Protein 6J2U (pdb70)

Organism: Streptomyces avermitilis (NCBI:txid33903)

Sequence (345 aa):
GPQPFDEVYQGRRIEGRATGYGVFIDGMELHVMQNVDGSWISVVSHYDPVATPRAAARAAVVELQGAPLVPFTVRKNQATLTADEKRRFVDALVALKRSGRYDEFVTTHNAFIMGDTDSGERTGHRSPSFLPWHRRFLIEFEQALQAVDPSVALPYWDWSTDRTARASLWAPDFLGGSGRSLDGRVMDGPFAASTGNWPVNVRVDSRTYLRRTLGGGGRELPTRAEVDSVLAMSTYDMAPWNSASDGFRNHLEGWRGVNLHNRVHVWVGGQMATGVSPNDPVFWLHHAYIDRLWAQWQSRHPGSGYVPTGGTPNVVDLNETMKPWNDVRPADLLDHTAHYTFDTV

Foldseek 3Di:
DADWDWDDAPNWTWIFDDPVTFIDTNRHTWAKDADPVQWMETPLGHPDTDRHVVVNRNVSCVSCVPPDDDDD/DAAEAPLPDDLVLQQLQLVLVLVCVVVVNLVVLLVVLLCQVVVADLVFQHACAFFLNVQLNLLVSLLVVQVSSCVSPVVHDHYAYPCQPQVFQPRPCQDQSHQHGWADPPPQAGDGHDQGVVVVRQFQDPDDDDDRGFGWQACNPNQTADHPVLLVVLLPFQASWDPVRGLPIDTNPNVLCASDDPRHLLSNLVNGDGCSNDSSNSSRVCVSNHSVVSNVSLVSSCVVHVPHDRDDADDNHSHQHQPAAGPPVRPDGVVNRSDVVVRYHYPPD

Secondary structure (DSSP, 8-state):
-PPPEEE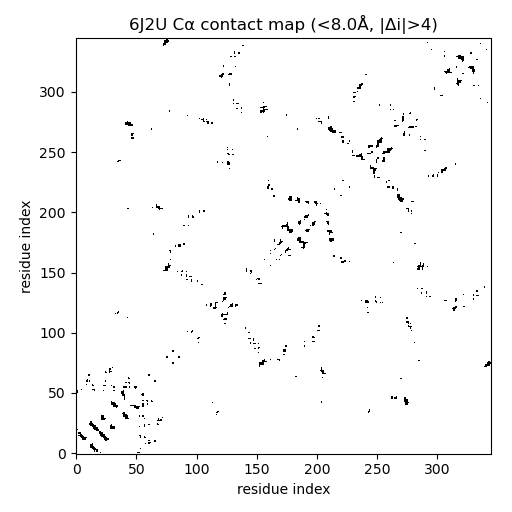EETTEEEEEEE--EEEEETTEEE-EEE-TTS-EEETTEEEEEESSHHHHHHHHHHHHTTPPB---/-EE-BGGG--HHHHHHHHHHHHHHHHTTHHHHHHHHHHHHHHH--SSS--SSSSSTTHHHHHHHHHHHHHHHHHHH-TT----B--TTTS-STTSGGGSTTTT--PBPTTT-BB-SSTT-GGGSS----S-SBS--S-B--TTGGG--PPPHHHHHHHHT------TT-STT--SHHHHHHTSSTT-SHHHHHHHH-GGGGSTTGGGSTHHHHHHHHHHHHHHHHHHH-TT---S--S--TTS--TTS--TTTSS--GGGTS-GGGT-EES--

Structure (mmCIF, N/CA/C/O backbone):
data_6J2U
#
_entry.id   6J2U
#
_cell.length_a   119.998
_cell.length_b   71.828
_cell.length_c   48.524
_cell.angle_alpha   90.000
_cell.angle_beta   113.720
_cell.angle_gamma   90.000
#
_symmetry.space_group_name_H-M   'C 1 2 1'
#
loop_
_entity.id
_entity.type
_entity.pdbx_description
1 polymer 'Tyrosinase co-factor protein'
2 polymer Tyrosinase
3 non-polymer 'ZINC ION'
4 water water
#
loop_
_atom_site.group_PDB
_atom_site.id
_atom_site.type_symbol
_atom_site.label_atom_id
_atom_site.label_alt_id
_atom_site.label_comp_id
_atom_site.label_asym_id
_atom_site.label_entity_id
_atom_site.label_seq_id
_atom_site.pdbx_PDB_ins_code
_atom_site.Cartn_x
_atom_site.Cartn_y
_atom_site.Cartn_z
_atom_site.occupancy
_atom_site.B_iso_or_equiv
_atom_site.auth_seq_id
_atom_site.auth_comp_id
_atom_site.auth_asym_id
_atom_site.auth_atom_id
_atom_site.pdbx_PDB_model_num
ATOM 1 N N . GLY A 1 38 ? 8.568 84.081 20.112 1.00 59.83 38 GLY A N 1
ATOM 2 C CA . GLY A 1 38 ? 9.919 84.452 19.581 1.00 57.20 38 GLY A CA 1
ATOM 3 C C . GLY A 1 38 ? 9.912 84.576 18.058 1.00 51.95 38 GLY A C 1
ATOM 4 O O . GLY A 1 38 ? 9.625 85.652 17.534 1.00 50.23 38 GLY A O 1
ATOM 5 N N . PRO A 1 39 ? 10.235 83.497 17.299 1.00 43.63 39 PRO A N 1
ATOM 6 C CA . PRO A 1 39 ? 10.070 83.512 15.848 1.00 38.64 39 PRO A CA 1
ATOM 7 C C . PRO A 1 39 ? 8.576 83.599 15.504 1.00 37.39 39 PRO A C 1
ATOM 8 O O . PRO A 1 39 ? 7.772 82.908 16.120 1.00 36.59 39 PRO A O 1
ATOM 12 N N . GLN A 1 40 ? 8.254 84.459 14.542 1.00 35.46 40 GLN A N 1
ATOM 13 C CA . GLN A 1 40 ? 6.866 84.803 14.135 1.00 35.35 40 GLN A CA 1
ATOM 14 C C . GLN A 1 40 ? 6.334 83.727 13.186 1.00 30.12 40 GLN A C 1
ATOM 15 O O . GLN A 1 40 ? 7.022 83.320 12.255 1.00 29.20 40 GLN A O 1
ATOM 21 N N . PRO A 1 41 ? 5.111 83.209 13.397 1.00 28.05 41 PRO A N 1
ATOM 22 C CA . PRO A 1 41 ? 4.505 82.285 12.446 1.00 25.28 41 PRO A CA 1
ATOM 23 C C . PRO A 1 41 ? 4.228 83.001 11.113 1.00 22.93 41 PRO A C 1
ATOM 24 O O . PRO A 1 41 ? 4.121 84.208 11.036 1.00 23.77 41 PRO A O 1
ATOM 28 N N . PHE A 1 42 ? 4.192 82.212 10.051 1.00 19.97 42 PHE A N 1
ATOM 29 C CA . PHE A 1 42 ? 3.831 82.698 8.705 1.00 16.80 42 PHE A CA 1
ATOM 30 C C . PHE A 1 42 ? 3.242 81.531 7.918 1.00 15.26 42 PHE A C 1
ATOM 31 O O . PHE A 1 42 ? 3.455 80.371 8.246 1.00 15.78 42 PHE A O 1
ATOM 39 N N . ASP A 1 43 ? 2.514 81.862 6.854 1.00 15.54 43 ASP A N 1
ATOM 40 C CA . ASP A 1 43 ? 1.896 80.848 5.972 1.00 15.04 43 ASP A CA 1
ATOM 41 C C . ASP A 1 43 ? 1.550 81.523 4.656 1.00 15.25 43 ASP A C 1
ATOM 42 O O . ASP A 1 43 ? 0.598 82.350 4.629 1.00 17.72 43 ASP A O 1
ATOM 47 N N . GLU A 1 44 ? 2.298 81.275 3.606 1.00 14.40 44 GLU A N 1
ATOM 48 C CA . GLU 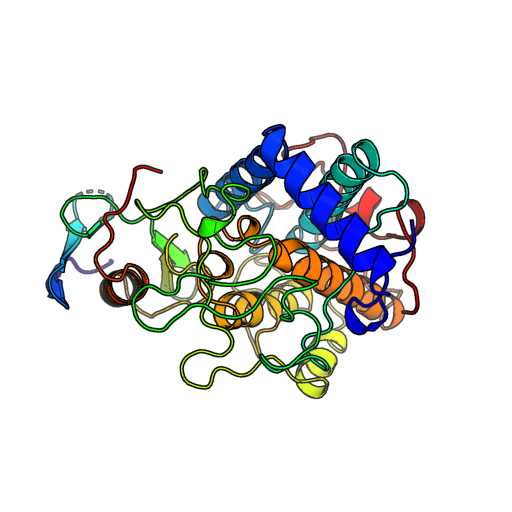A 1 44 ? 2.114 82.026 2.358 1.00 13.94 44 GLU A CA 1
ATOM 49 C C . GLU A 1 44 ? 2.598 81.197 1.184 1.00 13.31 44 GLU A C 1
ATOM 50 O O . GLU A 1 44 ? 3.369 80.246 1.388 1.00 13.66 44 GLU A O 1
ATOM 56 N N . VAL A 1 45 ? 2.275 81.622 -0.020 1.00 13.37 45 VAL A N 1
ATOM 57 C CA . VAL A 1 45 ? 2.851 81.055 -1.258 1.00 12.90 45 VAL A CA 1
ATOM 58 C C . VAL A 1 45 ? 3.951 81.996 -1.722 1.00 14.08 45 VAL A C 1
ATOM 59 O O . VAL A 1 45 ? 3.744 83.192 -1.809 1.00 14.88 45 VAL A O 1
ATOM 63 N N . TYR A 1 46 ? 5.127 81.429 -1.964 1.00 11.78 46 TYR A N 1
ATOM 64 C CA . TYR A 1 46 ? 6.310 82.156 -2.474 1.00 12.98 46 TYR A CA 1
ATOM 65 C C . TYR A 1 46 ? 6.845 81.366 -3.646 1.00 12.56 46 TYR A C 1
ATOM 66 O O . TYR A 1 46 ? 7.190 80.196 -3.499 1.00 12.27 46 TYR A O 1
ATOM 75 N N . GLN A 1 47 ? 6.826 81.946 -4.846 1.00 13.42 47 GLN A N 1
ATOM 76 C CA . GLN A 1 47 ? 7.314 81.322 -6.095 1.00 14.12 47 GLN A CA 1
ATOM 77 C C . GLN A 1 47 ? 6.782 79.895 -6.237 1.00 14.20 47 GLN A C 1
ATOM 78 O O . GLN A 1 47 ? 7.501 78.934 -6.509 1.00 14.64 47 GLN A O 1
ATOM 84 N N . GLY A 1 48 ? 5.474 79.763 -6.063 1.00 14.90 48 GLY A N 1
ATOM 85 C CA . GLY A 1 48 ? 4.778 78.508 -6.365 1.00 14.91 48 GLY A CA 1
ATOM 86 C C . GLY A 1 48 ? 4.993 77.445 -5.304 1.00 14.37 48 GLY A C 1
ATOM 87 O O . GLY A 1 48 ? 4.714 76.284 -5.583 1.00 14.14 48 GLY A O 1
ATOM 88 N N . ARG A 1 49 ? 5.499 77.804 -4.121 1.00 12.91 49 ARG A N 1
ATOM 89 C CA . ARG A 1 49 ? 5.689 76.848 -2.999 1.00 12.36 49 ARG A CA 1
ATOM 90 C C . ARG A 1 49 ? 4.948 77.389 -1.767 1.00 12.34 49 ARG A C 1
ATOM 91 O O . ARG A 1 49 ? 5.025 78.609 -1.519 1.00 12.56 49 ARG A O 1
ATOM 99 N N . ARG A 1 50 ? 4.303 76.535 -0.993 1.00 12.39 50 ARG A N 1
ATOM 100 C CA . ARG A 1 50 ? 3.703 76.985 0.258 1.00 12.87 50 ARG A CA 1
ATOM 101 C C . ARG A 1 50 ? 4.793 76.949 1.325 1.00 12.18 50 ARG A C 1
ATOM 102 O O . ARG A 1 50 ? 5.293 75.834 1.635 1.00 14.12 50 ARG A O 1
ATOM 110 N N . ILE A 1 51 ? 5.063 78.072 1.946 1.00 11.88 51 ILE A N 1
ATOM 111 C CA . ILE A 1 51 ? 6.070 78.155 3.033 1.00 11.81 51 ILE A CA 1
ATOM 112 C C . ILE A 1 51 ? 5.360 78.506 4.327 1.00 11.81 51 ILE A C 1
ATOM 113 O O . ILE A 1 51 ? 4.456 79.400 4.346 1.00 13.09 51 ILE A O 1
ATOM 118 N N . GLU A 1 52 ? 5.711 77.790 5.380 1.00 12.09 52 GLU A N 1
ATOM 119 C CA . GLU A 1 52 ? 5.085 77.997 6.687 1.00 12.97 52 GLU A CA 1
ATOM 120 C C . GLU A 1 52 ? 6.161 78.102 7.763 1.00 12.53 52 GLU A C 1
ATOM 121 O O . GLU A 1 52 ? 7.130 77.307 7.728 1.00 13.47 52 GLU A O 1
ATOM 127 N N . GLY A 1 53 ? 5.858 78.897 8.767 1.00 13.08 53 GLY A N 1
ATOM 128 C CA . GLY A 1 53 ? 6.482 78.849 10.080 1.00 15.01 53 GLY A CA 1
ATOM 129 C C . GLY A 1 53 ? 5.394 78.532 11.084 1.00 16.67 53 GLY A C 1
ATOM 130 O O . GLY A 1 53 ? 4.445 79.367 11.166 1.00 17.70 53 GLY A O 1
ATOM 131 N N . ARG A 1 54 ? 5.442 77.338 11.648 1.00 18.94 54 ARG A N 1
ATOM 132 C CA . ARG A 1 54 ? 4.366 76.827 12.543 1.00 21.37 54 ARG A CA 1
ATOM 133 C C . ARG A 1 54 ? 4.872 76.872 13.978 1.00 22.68 54 ARG A C 1
ATOM 134 O O . ARG A 1 54 ? 5.899 76.243 14.291 1.00 24.63 54 ARG A O 1
ATOM 142 N N . ALA A 1 55 ? 4.116 77.519 14.841 1.00 28.14 55 ALA A N 1
ATOM 143 C CA . ALA A 1 55 ? 4.374 77.515 16.295 1.00 34.65 55 ALA A CA 1
ATOM 144 C C . ALA A 1 55 ? 3.577 76.339 16.872 1.00 41.59 55 ALA A C 1
ATOM 145 O O . ALA A 1 55 ? 2.458 76.070 16.392 1.00 47.81 55 ALA A O 1
ATOM 147 N N . THR A 1 56 ? 4.187 75.596 17.780 1.00 46.41 56 THR A N 1
ATOM 148 C CA . THR A 1 56 ? 3.553 74.519 18.580 1.00 50.46 56 THR A CA 1
ATOM 149 C C . THR A 1 56 ? 2.232 75.026 19.187 1.00 51.90 56 THR A C 1
ATOM 150 O O . THR A 1 56 ? 1.408 74.165 19.585 1.00 56.72 56 THR A O 1
ATOM 154 N N . GLY A 1 65 ? 8.882 74.675 20.493 1.00 52.11 65 GLY A N 1
ATOM 155 C CA . GLY A 1 65 ? 8.494 74.032 19.220 1.00 43.99 65 GLY A CA 1
ATOM 156 C C . GLY A 1 65 ? 8.139 75.057 18.151 1.00 39.76 65 GLY A C 1
ATOM 157 O O . GLY A 1 65 ? 7.030 75.631 18.187 1.00 42.54 65 GLY A O 1
ATOM 158 N N . TYR A 1 66 ? 9.064 75.316 17.237 1.00 33.11 66 TYR A N 1
ATOM 159 C CA . TYR A 1 66 ? 8.796 76.098 16.003 1.00 28.89 66 TYR A CA 1
ATOM 160 C C . TYR A 1 66 ? 9.350 75.285 14.837 1.00 26.81 66 TYR A C 1
ATOM 161 O O . TYR A 1 66 ? 10.421 74.678 14.938 1.00 25.78 66 TYR A O 1
ATOM 170 N N . GLY A 1 67 ? 8.606 75.220 13.750 1.00 22.60 67 GLY A N 1
ATOM 171 C CA . GLY A 1 67 ? 9.069 74.440 12.604 1.00 20.57 67 GLY A CA 1
ATOM 172 C C . GLY A 1 67 ? 8.794 75.199 11.328 1.00 18.85 67 GLY A C 1
ATOM 173 O O . GLY A 1 67 ? 7.781 75.920 11.280 1.00 19.36 67 GLY A O 1
ATOM 174 N N . VAL A 1 68 ? 9.665 75.070 10.337 1.00 14.83 68 VAL A N 1
ATOM 175 C CA . VAL A 1 68 ? 9.474 75.674 9.000 1.00 13.68 68 VAL A CA 1
ATOM 176 C C . VAL A 1 68 ? 9.181 74.536 8.043 1.00 12.74 68 VAL A C 1
ATOM 177 O O . VAL A 1 68 ? 9.831 73.473 8.115 1.00 13.02 68 VAL A O 1
ATOM 181 N N . PHE A 1 69 ? 8.226 74.761 7.152 1.00 11.97 69 PHE A N 1
ATOM 182 C CA . PHE A 1 69 ? 7.759 73.735 6.218 1.00 12.46 69 PHE A CA 1
ATOM 183 C C . PHE A 1 69 ? 7.714 74.330 4.820 1.00 12.31 69 PHE A C 1
ATOM 184 O O . PHE A 1 69 ? 7.320 75.505 4.665 1.00 12.31 69 PHE A O 1
ATOM 192 N N . ILE A 1 70 ? 8.036 73.528 3.835 1.00 11.51 70 ILE A N 1
ATOM 193 C CA . ILE A 1 70 ? 7.876 73.862 2.395 1.00 12.14 70 ILE A CA 1
ATOM 194 C C . ILE A 1 70 ? 7.054 72.739 1.776 1.00 12.68 70 ILE A C 1
ATOM 195 O O . ILE A 1 70 ? 7.469 71.597 1.798 1.00 12.89 70 ILE A O 1
ATOM 200 N N . ASP A 1 71 ? 5.888 73.081 1.249 1.00 13.46 71 ASP A N 1
ATOM 201 C CA . ASP A 1 71 ? 4.922 72.089 0.694 1.00 14.03 71 ASP A CA 1
ATOM 202 C C . ASP A 1 71 ? 4.773 70.913 1.680 1.00 13.09 71 ASP A C 1
ATOM 203 O O . ASP A 1 71 ? 4.802 69.764 1.206 1.00 15.33 71 ASP A O 1
ATOM 208 N N . GLY A 1 72 ? 4.592 71.221 2.941 1.00 14.10 72 GLY A N 1
ATOM 209 C CA . GLY A 1 72 ? 4.240 70.244 3.978 1.00 15.73 72 GLY A CA 1
ATOM 210 C C . GLY A 1 72 ? 5.395 69.397 4.437 1.00 16.65 72 GLY A C 1
ATOM 211 O O . GLY A 1 72 ? 5.206 68.601 5.348 1.00 19.18 72 GLY A O 1
ATOM 212 N N . MET A 1 73 ? 6.604 69.646 3.943 1.00 14.57 73 MET A N 1
ATOM 213 C CA . MET A 1 73 ? 7.812 68.913 4.412 1.00 14.48 73 MET A CA 1
ATOM 214 C C . MET A 1 73 ? 8.668 69.837 5.269 1.00 13.92 73 MET A C 1
ATOM 215 O O . MET A 1 73 ? 8.877 70.999 4.901 1.00 14.08 73 MET A O 1
ATOM 220 N N . GLU A 1 74 ? 9.177 69.357 6.389 1.00 14.29 74 GLU A N 1
ATOM 221 C CA . GLU A 1 74 ? 9.929 70.240 7.305 1.00 14.53 74 GLU A CA 1
ATOM 222 C C . GLU A 1 74 ? 11.302 70.583 6.721 1.00 13.42 74 GLU A C 1
ATOM 223 O O . GLU A 1 74 ? 11.999 69.705 6.185 1.00 13.77 74 GLU A O 1
ATOM 229 N N . LEU A 1 75 ? 11.609 71.872 6.788 1.00 11.69 75 LEU A N 1
ATOM 230 C CA . LEU A 1 75 ? 12.955 72.435 6.482 1.00 11.79 75 LEU A CA 1
ATOM 231 C C . LEU A 1 75 ? 13.694 72.543 7.806 1.00 11.53 75 LEU A C 1
ATOM 232 O O . LEU A 1 75 ? 13.299 73.318 8.652 1.00 13.18 75 LEU A O 1
ATOM 237 N N . HIS A 1 76 ? 14.784 71.789 7.947 1.00 11.79 76 HIS A N 1
ATOM 238 C CA . HIS A 1 76 ? 15.628 71.930 9.148 1.00 12.32 76 HIS A CA 1
ATOM 239 C C . HIS A 1 76 ? 16.255 73.331 9.139 1.00 11.22 76 HIS A C 1
ATOM 240 O O . HIS A 1 76 ? 16.980 73.664 8.170 1.00 12.30 76 HIS A O 1
ATOM 247 N N . VAL A 1 77 ? 16.002 74.109 10.156 1.00 12.03 77 VAL A N 1
ATOM 248 C CA . VAL A 1 77 ? 16.567 75.459 10.299 1.00 11.96 77 VAL A CA 1
ATOM 249 C C . VAL A 1 77 ? 17.299 75.550 11.623 1.00 12.34 77 VAL A C 1
ATOM 250 O O . VAL A 1 77 ? 17.027 74.750 12.548 1.00 14.65 77 VAL A O 1
ATOM 254 N N . MET A 1 78 ? 18.170 76.516 11.758 1.00 12.03 78 MET A N 1
ATOM 255 C CA . MET A 1 78 ? 18.772 76.816 13.051 1.00 13.95 78 MET A CA 1
ATOM 256 C C . MET A 1 78 ? 19.085 78.293 13.149 1.00 13.80 78 MET A C 1
ATOM 257 O O . MET A 1 78 ? 19.353 78.931 12.146 1.00 13.37 78 MET A O 1
ATOM 262 N N . GLN A 1 79 ? 18.996 78.792 14.361 1.00 14.63 79 GLN A N 1
ATOM 263 C CA . GLN A 1 79 ? 19.302 80.199 14.657 1.00 15.27 79 GLN A CA 1
ATOM 264 C C . GLN A 1 79 ? 20.692 80.318 15.246 1.00 14.76 79 GLN A C 1
ATOM 265 O O . GLN A 1 79 ? 20.993 79.623 16.254 1.00 18.44 79 GLN A O 1
ATOM 271 N N . ASN A 1 80 ? 21.487 81.212 14.741 1.00 14.27 80 ASN A N 1
ATOM 272 C CA . ASN A 1 80 ? 22.792 81.595 15.290 1.00 14.60 80 ASN A CA 1
ATOM 273 C C . ASN A 1 80 ? 22.567 82.493 16.518 1.00 16.29 80 ASN A C 1
ATOM 274 O O . ASN A 1 80 ? 21.503 83.150 16.646 1.00 17.29 80 ASN A O 1
ATOM 279 N N . VAL A 1 81 ? 23.549 82.624 17.365 1.00 15.61 81 VAL A N 1
ATOM 280 C CA . VAL A 1 81 ? 23.362 83.438 18.593 1.00 18.04 81 VAL A CA 1
ATOM 281 C C . VAL A 1 81 ? 23.147 84.913 18.205 1.00 16.59 81 VAL A C 1
ATOM 282 O O . VAL A 1 81 ? 22.412 85.555 19.019 1.00 19.91 81 VAL A O 1
ATOM 286 N N . ASP A 1 82 ? 23.551 85.441 17.048 1.00 15.80 82 ASP A N 1
ATOM 287 C CA . ASP A 1 82 ? 23.272 86.870 16.646 1.00 16.60 82 ASP A CA 1
ATOM 288 C C . ASP A 1 82 ? 21.827 87.024 16.147 1.00 20.02 82 ASP A C 1
ATOM 289 O O . ASP A 1 82 ? 21.524 88.154 15.646 1.00 21.47 82 ASP A O 1
ATOM 294 N N . GLY A 1 83 ? 20.998 85.969 16.201 1.00 17.59 83 GLY A N 1
ATOM 295 C CA . GLY A 1 83 ? 19.570 86.045 15.812 1.00 17.34 83 GLY A CA 1
ATOM 296 C C . GLY A 1 83 ? 19.317 85.664 14.371 1.00 18.44 83 GLY A C 1
ATOM 297 O O . GLY A 1 83 ? 18.116 85.534 13.970 1.00 17.62 83 GLY A O 1
ATOM 298 N N . SER A 1 84 ? 20.356 85.460 13.603 1.00 14.43 84 SER A N 1
ATOM 299 C CA . SER A 1 84 ? 20.228 85.111 12.179 1.00 12.96 84 SER A CA 1
ATOM 300 C C . SER A 1 84 ? 19.903 83.621 12.033 1.00 12.49 84 SER A C 1
ATOM 301 O O . SER A 1 84 ? 20.093 82.870 12.980 1.00 13.79 84 SER A O 1
ATOM 304 N N . TRP A 1 85 ? 19.434 83.218 10.857 1.00 11.28 85 TRP A N 1
ATOM 305 C CA . TRP A 1 85 ? 18.878 81.871 10.578 1.00 11.96 85 TRP A CA 1
ATOM 306 C C . TRP A 1 85 ? 19.577 81.269 9.377 1.00 10.81 85 TRP A C 1
ATOM 307 O O . TRP A 1 85 ? 19.881 81.960 8.378 1.00 11.90 85 TRP A O 1
ATOM 318 N N . ILE A 1 86 ? 19.872 79.977 9.463 1.00 10.80 86 ILE A N 1
ATOM 319 C CA . ILE A 1 86 ? 20.293 79.173 8.292 1.00 10.80 86 ILE A CA 1
ATOM 320 C C . ILE A 1 86 ? 19.371 77.967 8.148 1.00 10.33 86 ILE A C 1
ATOM 321 O O . ILE A 1 86 ? 18.576 77.702 9.065 1.00 10.99 86 ILE A O 1
ATOM 326 N N . SER A 1 87 ? 19.541 77.242 7.094 1.00 10.35 87 SER A N 1
ATOM 327 C CA . SER A 1 87 ? 18.798 75.996 6.905 1.00 10.34 87 SER A CA 1
ATOM 328 C C . SER A 1 87 ? 19.709 74.955 6.271 1.00 10.31 87 SER A C 1
ATOM 329 O O . SER A 1 87 ? 20.775 75.296 5.712 1.00 10.61 87 SER A O 1
ATOM 332 N N . VAL A 1 88 ? 19.236 73.725 6.165 1.00 10.46 88 VAL A N 1
ATOM 333 C CA . VAL A 1 88 ? 20.065 72.658 5.530 1.00 10.92 88 VAL A CA 1
ATOM 334 C C . VAL A 1 88 ? 20.131 72.877 4.027 1.00 11.55 88 VAL A C 1
ATOM 335 O O . VAL A 1 88 ? 20.978 72.281 3.347 1.00 11.40 88 VAL A O 1
ATOM 339 N N . VAL A 1 89 ? 19.240 73.677 3.448 1.00 10.68 89 VAL A N 1
ATOM 340 C CA . VAL A 1 89 ? 19.307 74.006 2.016 1.00 12.17 89 VAL A CA 1
ATOM 341 C C . VAL A 1 89 ? 20.224 75.210 1.779 1.00 12.48 89 VAL A C 1
ATOM 342 O O . VAL A 1 89 ? 20.709 75.347 0.615 1.00 13.60 89 VAL A O 1
ATOM 346 N N . SER A 1 90 ? 20.432 76.077 2.757 1.00 12.28 90 SER A N 1
ATOM 347 C CA . SER A 1 90 ? 21.311 77.250 2.648 1.00 13.00 90 SER A CA 1
ATOM 348 C C . SER A 1 90 ? 21.993 77.436 3.981 1.00 11.62 90 SER A C 1
ATOM 349 O O . SER A 1 90 ? 21.453 78.146 4.855 1.00 14.39 90 SER A O 1
ATOM 352 N N . HIS A 1 91 ? 23.058 76.662 4.183 1.00 10.05 91 HIS A N 1
ATOM 353 C CA . HIS A 1 91 ? 23.663 76.441 5.490 1.00 10.92 91 HIS A CA 1
ATOM 354 C C . HIS A 1 91 ? 24.683 77.528 5.850 1.00 11.16 91 HIS A C 1
ATOM 355 O O . HIS A 1 91 ? 24.800 77.846 7.032 1.00 13.03 91 HIS A O 1
ATOM 362 N N . TYR A 1 92 ? 25.282 78.157 4.834 1.00 11.23 92 TYR A N 1
ATOM 363 C CA . TYR A 1 92 ? 26.497 78.980 5.069 1.00 12.09 92 TYR A CA 1
ATOM 364 C C . TYR A 1 92 ? 26.199 80.450 4.828 1.00 13.31 92 TYR A C 1
ATOM 365 O O . TYR A 1 92 ? 27.234 81.188 4.831 1.00 12.43 92 TYR A O 1
ATOM 374 N N . ASP A 1 93 ? 24.950 80.881 4.760 1.00 12.85 93 ASP A N 1
ATOM 375 C CA . ASP A 1 93 ? 24.559 82.239 4.251 1.00 14.09 93 ASP A CA 1
ATOM 376 C C . ASP A 1 93 ? 23.426 82.737 5.175 1.00 12.41 93 ASP A C 1
ATOM 377 O O . ASP A 1 93 ? 22.263 82.671 4.778 1.00 13.67 93 ASP A O 1
ATOM 382 N N . PRO A 1 94 ?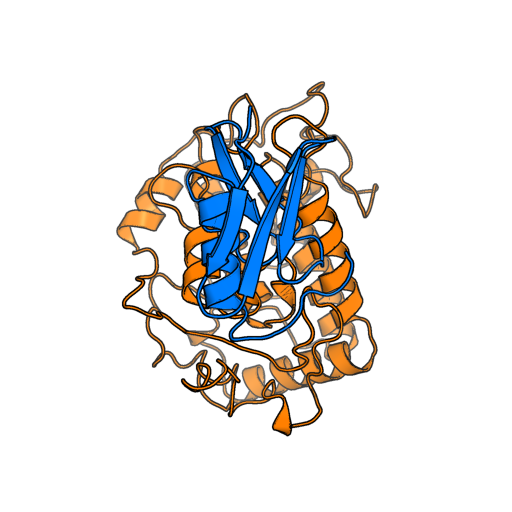 23.695 83.203 6.413 1.00 12.56 94 PRO A N 1
ATOM 383 C CA . PRO A 1 94 ? 22.607 83.566 7.322 1.00 11.62 94 PRO A CA 1
ATOM 384 C C . PRO A 1 94 ? 21.738 84.721 6.817 1.00 12.21 94 PRO A C 1
ATOM 385 O O . PRO A 1 94 ? 22.259 85.656 6.216 1.00 12.42 94 PRO A O 1
ATOM 389 N N . VAL A 1 95 ? 20.466 84.599 7.098 1.00 11.06 95 VAL A N 1
ATOM 390 C CA . VAL A 1 95 ? 19.442 85.640 6.827 1.00 11.07 95 VAL A CA 1
ATOM 391 C C . VAL A 1 95 ? 18.791 85.977 8.143 1.00 12.28 95 VAL A C 1
ATOM 392 O O . VAL A 1 95 ? 19.072 85.412 9.189 1.00 13.49 95 VAL A O 1
ATOM 396 N N . ALA A 1 96 ? 17.857 86.937 8.140 1.00 13.39 96 ALA A N 1
ATOM 397 C CA . ALA A 1 96 ? 17.418 87.595 9.393 1.00 13.62 96 ALA A CA 1
ATOM 398 C C . ALA A 1 96 ? 16.318 86.825 10.098 1.00 13.52 96 ALA A C 1
ATOM 399 O O . ALA A 1 96 ? 16.181 86.883 11.344 1.00 15.54 96 ALA A O 1
ATOM 401 N N . THR A 1 97 ? 15.476 86.098 9.350 1.00 14.24 97 THR A N 1
ATOM 402 C CA . THR A 1 97 ? 14.239 85.515 9.901 1.00 14.97 97 THR A CA 1
ATOM 403 C C . THR A 1 97 ? 13.938 84.156 9.302 1.00 14.54 97 THR A C 1
ATOM 404 O O . THR A 1 97 ? 14.463 83.815 8.250 1.00 13.02 97 THR A O 1
ATOM 408 N N . PRO A 1 98 ? 13.133 83.303 9.945 1.00 16.13 98 PRO A N 1
ATOM 409 C CA . PRO A 1 98 ? 12.784 82.024 9.359 1.00 14.78 98 PRO A CA 1
ATOM 410 C C . PRO A 1 98 ? 12.042 82.169 8.041 1.00 13.28 98 PRO A C 1
ATOM 411 O O . PRO A 1 98 ? 12.215 81.351 7.203 1.00 13.47 98 PRO A O 1
ATOM 415 N N . ARG A 1 99 ? 11.242 83.213 7.888 1.00 13.19 99 ARG A N 1
ATOM 416 C CA . ARG A 1 99 ? 10.550 83.456 6.608 1.00 13.71 99 ARG A CA 1
ATOM 417 C C . ARG A 1 99 ? 11.619 83.698 5.539 1.00 11.92 99 ARG A C 1
ATOM 418 O O . ARG A 1 99 ? 11.521 83.189 4.432 1.00 11.74 99 ARG A O 1
ATOM 426 N N . ALA A 1 100 ? 12.614 84.525 5.824 1.00 12.34 100 ALA A N 1
ATOM 427 C CA . ALA A 1 100 ? 13.696 84.759 4.865 1.00 11.21 100 ALA A CA 1
ATOM 428 C C . ALA A 1 100 ? 14.426 83.431 4.524 1.00 9.39 100 ALA A C 1
ATOM 429 O O . ALA A 1 100 ? 14.755 83.209 3.425 1.00 9.34 100 ALA A O 1
ATOM 431 N N . ALA A 1 101 ? 14.609 82.584 5.542 1.00 10.73 101 ALA A N 1
ATOM 432 C CA . ALA A 1 101 ? 15.269 81.261 5.323 1.00 10.18 101 ALA A CA 1
ATOM 433 C C . ALA A 1 101 ? 14.414 80.387 4.416 1.00 9.95 101 ALA A C 1
ATOM 434 O O . ALA A 1 101 ? 14.913 79.758 3.510 1.00 9.82 101 ALA A O 1
ATOM 436 N N . ALA A 1 102 ? 13.089 80.413 4.648 1.00 9.94 102 ALA A N 1
ATOM 437 C CA . ALA A 1 102 ? 12.192 79.603 3.791 1.00 10.19 102 ALA A CA 1
ATOM 438 C C . ALA A 1 102 ? 12.212 80.103 2.339 1.00 9.87 102 ALA A C 1
ATOM 439 O O . ALA A 1 102 ? 12.253 79.310 1.398 1.00 10.69 102 ALA A O 1
ATOM 441 N N . ARG A 1 103 ? 12.215 81.430 2.165 1.00 9.93 103 ARG A N 1
ATOM 442 C CA . ARG A 1 103 ? 12.265 82.000 0.830 1.00 10.76 103 ARG A CA 1
ATOM 443 C C . ARG A 1 103 ? 13.580 81.676 0.142 1.00 10.72 103 ARG A C 1
ATOM 444 O O . ARG A 1 103 ? 13.570 81.293 -1.035 1.00 10.90 103 ARG A O 1
ATOM 452 N N . ALA A 1 104 ? 14.689 81.736 0.899 1.00 10.14 104 ALA A N 1
ATOM 453 C CA . ALA A 1 104 ? 15.981 81.384 0.283 1.00 10.96 104 ALA A CA 1
ATOM 454 C C . ALA A 1 104 ? 15.970 79.929 -0.166 1.00 10.43 104 ALA A C 1
ATOM 455 O O . ALA A 1 104 ? 16.524 79.585 -1.189 1.00 10.96 104 ALA A O 1
ATOM 457 N N . ALA A 1 105 ? 15.379 79.064 0.654 1.00 10.45 105 ALA A N 1
ATOM 458 C CA . ALA A 1 105 ? 15.303 77.626 0.321 1.00 10.77 105 ALA A CA 1
ATOM 459 C C . ALA A 1 105 ? 14.457 77.419 -0.930 1.00 10.37 105 ALA A C 1
ATOM 460 O O . ALA A 1 105 ? 14.834 76.651 -1.772 1.00 10.82 105 ALA A O 1
ATOM 462 N N . VAL A 1 106 ? 13.340 78.135 -1.062 1.00 10.09 106 VAL A N 1
ATOM 463 C CA . VAL A 1 106 ? 12.501 78.001 -2.264 1.00 11.21 106 VAL A CA 1
ATOM 464 C C . VAL A 1 106 ? 13.316 78.370 -3.500 1.00 10.36 106 VAL A C 1
ATOM 465 O O . VAL A 1 106 ? 13.286 77.664 -4.514 1.00 11.13 106 VAL A O 1
ATOM 469 N N . VAL A 1 107 ? 14.061 79.491 -3.415 1.00 10.56 107 VAL A N 1
ATOM 470 C CA . VAL A 1 107 ? 14.896 79.841 -4.608 1.00 11.71 107 VAL A CA 1
ATOM 471 C C . VAL A 1 107 ? 15.884 78.708 -4.959 1.00 10.83 107 VAL A C 1
ATOM 472 O O . VAL A 1 107 ? 16.042 78.358 -6.156 1.00 12.80 107 VAL A O 1
ATOM 476 N N . GLU A 1 108 ? 16.521 78.154 -3.939 1.00 11.57 108 GLU A N 1
ATOM 477 C CA . GLU A 1 108 ? 17.553 77.119 -4.141 1.00 11.45 108 GLU A CA 1
ATOM 478 C C . GLU A 1 108 ? 16.955 75.840 -4.723 1.00 11.83 108 GLU A C 1
ATOM 479 O O . GLU A 1 108 ? 17.565 75.192 -5.553 1.00 12.02 108 GLU A O 1
ATOM 485 N N . LEU A 1 109 ? 15.757 75.481 -4.270 1.00 11.54 109 LEU A N 1
ATOM 486 C CA . LEU A 1 109 ? 15.131 74.185 -4.616 1.00 11.68 109 LEU A CA 1
ATOM 487 C C . LEU A 1 109 ? 14.664 74.119 -6.052 1.00 11.34 109 LEU A C 1
ATOM 488 O O . LEU A 1 109 ? 14.562 73.047 -6.566 1.00 12.07 109 LEU A O 1
ATOM 493 N N . GLN A 1 110 ? 14.319 75.236 -6.665 1.00 11.90 110 GLN A N 1
ATOM 494 C CA . GLN A 1 110 ? 13.908 75.249 -8.079 1.00 12.76 110 GLN A CA 1
ATOM 495 C C . GLN A 1 110 ? 12.795 74.219 -8.326 1.00 12.97 110 GLN A C 1
ATOM 496 O O . GLN A 1 110 ? 12.826 73.482 -9.328 1.00 15.17 110 GLN A O 1
ATOM 502 N N . GLY A 1 111 ? 11.823 74.213 -7.431 1.00 12.30 111 GLY A N 1
ATOM 503 C CA . GLY A 1 111 ? 10.657 73.324 -7.549 1.00 13.91 111 GLY A CA 1
ATOM 504 C C . GLY A 1 111 ? 10.814 72.006 -6.842 1.00 13.96 111 GLY A C 1
ATOM 505 O O . GLY A 1 111 ? 9.788 71.295 -6.678 1.00 15.34 111 GLY A O 1
ATOM 506 N N . ALA A 1 112 ? 12.006 71.585 -6.408 1.00 12.85 112 ALA A N 1
ATOM 507 C CA . ALA A 1 112 ? 12.219 70.259 -5.822 1.00 12.87 112 ALA A CA 1
ATOM 508 C C . ALA A 1 112 ? 11.605 70.133 -4.433 1.00 12.56 112 ALA A C 1
ATOM 509 O O . ALA A 1 112 ? 11.683 71.035 -3.596 1.00 13.15 112 ALA A O 1
ATOM 511 N N . PRO A 1 113 ? 10.947 69.001 -4.094 1.00 13.17 113 PRO A N 1
ATOM 512 C CA . PRO A 1 113 ? 10.523 68.719 -2.736 1.00 12.71 113 PRO A CA 1
ATOM 513 C C . PRO A 1 113 ? 11.683 68.410 -1.785 1.00 11.71 113 PRO A C 1
ATOM 514 O O . PRO A 1 113 ? 12.682 67.795 -2.195 1.00 13.81 113 PRO A O 1
ATOM 518 N N . LEU A 1 114 ? 11.513 68.799 -0.544 1.00 12.01 114 LEU A N 1
ATOM 519 C CA . LEU A 1 114 ? 12.401 68.348 0.533 1.00 12.71 114 LEU A CA 1
ATOM 520 C C . LEU A 1 114 ? 12.219 66.856 0.800 1.00 14.56 114 LEU A C 1
ATOM 521 O O . LEU A 1 114 ? 11.092 66.335 0.592 1.00 16.97 114 LEU A O 1
ATOM 526 N N . VAL A 1 115 ? 13.243 66.197 1.341 1.00 14.89 115 VAL A N 1
ATOM 527 C CA . VAL A 1 115 ? 13.117 64.799 1.879 1.00 18.69 115 VAL A CA 1
ATOM 528 C C . VAL A 1 115 ? 13.337 64.826 3.378 1.00 21.11 115 VAL A C 1
ATOM 529 O O . VAL A 1 115 ? 13.781 65.798 3.970 1.00 20.76 115 VAL A O 1
ATOM 533 N N . PRO A 1 116 ? 13.034 63.730 4.105 1.00 23.25 116 PRO A N 1
ATOM 534 C CA . PRO A 1 116 ? 13.263 63.702 5.550 1.00 25.83 116 PRO A CA 1
ATOM 535 C C . PRO A 1 116 ? 14.750 63.808 5.942 1.00 27.09 116 PRO A C 1
ATOM 536 O O . PRO A 1 116 ? 15.590 63.473 5.120 1.00 28.68 116 PRO A O 1
ATOM 540 N N . PHE A 1 117 ? 15.028 64.301 7.157 1.00 33.28 117 PHE A N 1
ATOM 541 C CA . PHE A 1 117 ? 16.394 64.497 7.718 1.00 36.15 117 PHE A CA 1
ATOM 542 C C . PHE A 1 117 ? 16.534 63.719 9.035 1.00 41.56 117 PHE A C 1
ATOM 543 O O . PHE A 1 117 ? 15.554 63.184 9.574 1.00 46.83 117 PHE A O 1
ATOM 551 N N . THR B 2 13 ? 52.957 61.553 1.737 1.00 14.93 2 THR B N 1
ATOM 552 C CA . THR B 2 13 ? 51.812 62.259 1.147 1.00 12.51 2 THR B CA 1
ATOM 553 C C . THR B 2 13 ? 52.140 63.738 1.018 1.00 11.17 2 THR B C 1
ATOM 554 O O . THR B 2 13 ? 52.435 64.362 2.038 1.00 12.00 2 THR B O 1
ATOM 558 N N . VAL B 2 14 ? 52.114 64.253 -0.194 1.00 10.86 3 VAL B N 1
ATOM 559 C CA . VAL B 2 14 ? 52.419 65.667 -0.468 1.00 11.27 3 VAL B CA 1
ATOM 560 C C . VAL B 2 14 ? 51.174 66.270 -1.108 1.00 11.07 3 VAL B C 1
ATOM 561 O O . VAL B 2 14 ? 50.816 65.896 -2.217 1.00 11.87 3 VAL B O 1
ATOM 565 N N . ARG B 2 15 ? 50.543 67.209 -0.414 1.00 9.30 4 ARG B N 1
ATOM 566 C CA . ARG B 2 15 ? 49.348 67.907 -0.911 1.00 8.94 4 ARG B CA 1
ATOM 567 C C . ARG B 2 15 ? 49.803 69.083 -1.749 1.00 8.65 4 ARG B C 1
ATOM 568 O O . ARG B 2 15 ? 50.514 69.955 -1.269 1.00 9.29 4 ARG B O 1
ATOM 576 N N . LYS B 2 16 ? 49.386 69.072 -3.006 1.00 8.61 5 LYS B N 1
ATOM 577 C CA . LYS B 2 16 ? 49.817 70.078 -3.998 1.00 9.37 5 LYS B CA 1
ATOM 578 C C . LYS B 2 16 ? 48.722 71.066 -4.296 1.00 9.25 5 LYS B C 1
ATOM 579 O O . LYS B 2 16 ? 47.517 70.746 -4.133 1.00 9.22 5 LYS B O 1
ATOM 585 N N . ASN B 2 17 ? 49.091 72.239 -4.746 1.00 8.55 6 ASN B N 1
ATOM 586 C CA . ASN B 2 17 ? 48.119 73.198 -5.262 1.00 8.23 6 ASN B CA 1
ATOM 587 C C . ASN B 2 17 ? 47.464 72.556 -6.480 1.00 9.12 6 ASN B C 1
ATOM 588 O O . ASN B 2 17 ? 48.179 72.119 -7.403 1.00 10.22 6 ASN B O 1
ATOM 593 N N . GLN B 2 18 ? 46.142 72.501 -6.529 1.00 8.36 7 GLN B N 1
ATOM 594 C CA . GLN B 2 18 ? 45.420 71.896 -7.643 1.00 9.06 7 GLN B CA 1
ATOM 595 C C . GLN B 2 18 ? 45.848 72.498 -8.976 1.00 9.19 7 GLN B C 1
ATOM 596 O O . GLN B 2 18 ? 45.827 71.780 -9.992 1.00 9.24 7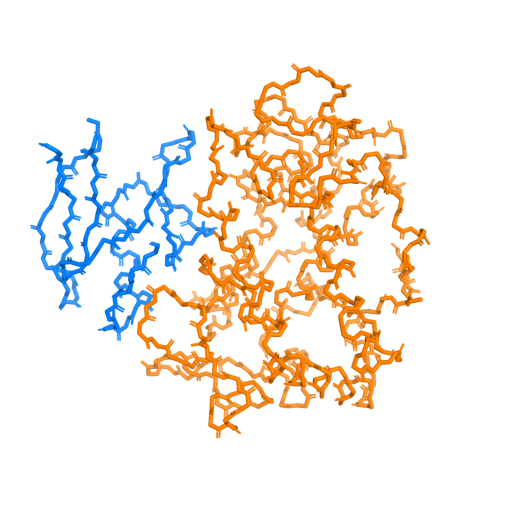 GLN B O 1
ATOM 602 N N . ALA B 2 19 ? 46.201 73.763 -8.995 1.00 8.95 8 ALA B N 1
ATOM 603 C CA . ALA B 2 19 ? 46.544 74.496 -10.243 1.00 10.23 8 ALA B CA 1
ATOM 604 C C . ALA B 2 19 ? 47.823 73.921 -10.842 1.00 11.58 8 ALA B C 1
ATOM 605 O O . ALA B 2 19 ? 48.017 74.121 -12.057 1.00 13.59 8 ALA B O 1
ATOM 607 N N . THR B 2 20 ? 48.621 73.187 -10.098 1.00 9.88 9 THR B N 1
ATOM 608 C CA . THR B 2 20 ? 49.929 72.665 -10.544 1.00 11.15 9 THR B CA 1
ATOM 609 C C . THR B 2 20 ? 49.819 71.209 -10.953 1.00 11.64 9 THR B C 1
ATOM 610 O O . THR B 2 20 ? 50.834 70.610 -11.357 1.00 11.53 9 THR B O 1
ATOM 614 N N . LEU B 2 21 ? 48.688 70.567 -10.753 1.00 11.56 10 LEU B N 1
ATOM 615 C CA . LEU B 2 21 ? 48.589 69.143 -11.070 1.00 10.79 10 LEU B CA 1
ATOM 616 C C . LEU B 2 21 ? 48.732 68.934 -12.586 1.00 10.37 10 LEU B C 1
ATOM 617 O O . LEU B 2 21 ? 48.275 69.746 -13.393 1.00 12.14 10 LEU B O 1
ATOM 622 N N . THR B 2 22 ? 49.319 67.819 -12.906 1.00 12.50 11 THR B N 1
ATOM 623 C CA . THR B 2 22 ? 49.396 67.377 -14.318 1.00 13.64 11 THR B CA 1
ATOM 624 C C . THR B 2 22 ? 48.090 66.705 -14.749 1.00 15.86 11 THR B C 1
ATOM 625 O O . THR B 2 22 ? 47.256 66.295 -13.885 1.00 13.76 11 THR B O 1
ATOM 629 N N . ALA B 2 23 ? 47.884 66.554 -16.053 1.00 16.98 12 ALA B N 1
ATOM 630 C CA . ALA B 2 23 ? 46.730 65.802 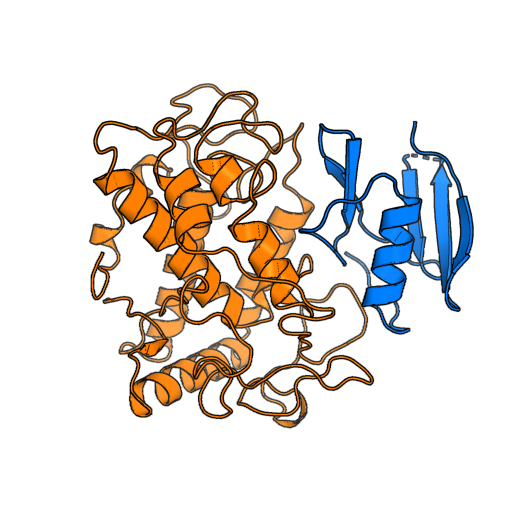-16.595 1.00 17.12 12 ALA B CA 1
ATOM 631 C C . ALA B 2 23 ? 46.699 64.427 -15.942 1.00 16.79 12 ALA B C 1
ATOM 632 O O . ALA B 2 23 ? 45.570 63.925 -15.602 1.00 16.62 12 ALA B O 1
ATOM 634 N N . ASP B 2 24 ? 47.833 63.771 -15.798 1.00 16.33 13 ASP B N 1
ATOM 635 C CA . ASP B 2 24 ? 47.900 62.415 -15.252 1.00 16.84 13 ASP B CA 1
ATOM 636 C C . ASP B 2 24 ? 47.420 62.414 -13.799 1.00 15.19 13 ASP B C 1
ATOM 637 O O . ASP B 2 24 ? 46.650 61.527 -13.415 1.00 15.71 13 ASP B O 1
ATOM 642 N N . GLU B 2 25 ? 47.897 63.364 -13.009 1.00 13.07 14 GLU B N 1
ATOM 643 C CA . GLU B 2 25 ? 47.484 63.430 -11.580 1.00 12.05 14 GLU B CA 1
ATOM 644 C C . GLU B 2 25 ? 45.962 63.659 -11.498 1.00 10.75 14 GLU B C 1
ATOM 645 O O . GLU B 2 25 ? 45.315 63.074 -10.601 1.00 11.37 14 GLU B O 1
ATOM 651 N N . LYS B 2 26 ? 45.410 64.523 -12.310 1.00 10.41 15 LYS B N 1
ATOM 652 C CA . LYS B 2 26 ? 43.960 64.755 -12.310 1.00 10.92 15 LYS B CA 1
ATOM 653 C C . LYS B 2 26 ? 43.229 63.469 -12.631 1.00 12.55 15 LYS B C 1
ATOM 654 O O . LYS B 2 26 ? 42.215 63.174 -11.936 1.00 12.51 15 LYS B O 1
ATOM 660 N N . ARG B 2 27 ? 43.685 62.745 -13.657 1.00 12.60 16 ARG B N 1
ATOM 661 C CA . ARG B 2 27 ? 42.987 61.516 -14.072 1.00 12.80 16 ARG B CA 1
ATOM 662 C C . ARG B 2 27 ? 42.947 60.561 -12.911 1.00 12.82 16 ARG B C 1
ATOM 663 O O . ARG B 2 27 ? 41.884 59.942 -12.608 1.00 12.65 16 ARG B O 1
ATOM 671 N N . ARG B 2 28 ? 44.080 60.327 -12.251 1.00 12.30 17 ARG B N 1
ATOM 672 C CA . ARG B 2 28 ? 44.145 59.358 -11.160 1.00 12.30 17 ARG B CA 1
ATOM 673 C C . ARG B 2 28 ? 43.252 59.825 -10.008 1.00 11.30 17 ARG B C 1
ATOM 674 O O . ARG B 2 28 ? 42.628 58.993 -9.321 1.00 11.69 17 ARG B O 1
ATOM 682 N N . PHE B 2 29 ? 43.258 61.126 -9.729 1.00 10.60 18 PHE B N 1
ATOM 683 C CA . PHE B 2 29 ? 42.469 61.668 -8.611 1.00 10.22 18 PHE B CA 1
ATOM 684 C C . PHE B 2 29 ? 40.979 61.465 -8.878 1.00 9.91 18 PHE B C 1
ATOM 685 O O . PHE B 2 29 ? 40.272 60.940 -8.007 1.00 9.73 18 PHE B O 1
ATOM 693 N N . VAL B 2 30 ? 40.525 61.832 -10.045 1.00 10.67 19 VAL B N 1
ATOM 694 C CA . VAL B 2 30 ? 39.079 61.701 -10.325 1.00 11.50 19 VAL B CA 1
ATOM 695 C C . VAL B 2 30 ? 38.723 60.221 -10.452 1.00 11.17 19 VAL B C 1
ATOM 696 O O . VAL B 2 30 ? 37.644 59.847 -9.923 1.00 11.46 19 VAL B O 1
ATOM 700 N N . ASP B 2 31 ? 39.571 59.360 -10.990 1.00 11.36 20 ASP B N 1
ATOM 701 C CA . ASP B 2 31 ? 39.261 57.911 -11.047 1.00 13.21 20 ASP B CA 1
ATOM 702 C C . ASP B 2 31 ? 39.121 57.380 -9.619 1.00 12.44 20 ASP B C 1
ATOM 703 O O . ASP B 2 31 ? 38.275 56.511 -9.338 1.00 12.40 20 ASP B O 1
ATOM 708 N N . ALA B 2 32 ? 39.957 57.818 -8.678 1.00 11.77 21 ALA B N 1
ATOM 709 C CA . ALA B 2 32 ? 39.923 57.346 -7.304 1.00 11.36 21 ALA B CA 1
ATOM 710 C C . ALA B 2 32 ? 38.621 57.825 -6.651 1.00 11.07 21 ALA B C 1
ATOM 711 O O . ALA B 2 32 ? 37.993 57.069 -5.910 1.00 11.52 21 ALA B O 1
ATOM 713 N N . LEU B 2 33 ? 38.223 59.068 -6.923 1.00 10.49 22 LEU B N 1
ATOM 714 C CA . LEU B 2 33 ? 36.957 59.606 -6.357 1.00 10.49 22 LEU B CA 1
ATOM 715 C C . LEU B 2 33 ? 35.781 58.760 -6.882 1.00 10.27 22 LEU B C 1
ATOM 716 O O . LEU B 2 33 ? 34.909 58.411 -6.074 1.00 9.96 22 LEU B O 1
ATOM 721 N N . VAL B 2 34 ? 35.765 58.503 -8.177 1.00 10.23 23 VAL B N 1
ATOM 722 C CA . VAL B 2 34 ? 34.651 57.713 -8.756 1.00 10.34 23 VAL B CA 1
ATOM 723 C C . VAL B 2 34 ? 34.626 56.311 -8.155 1.00 10.08 23 VAL B C 1
ATOM 724 O O . VAL B 2 34 ? 33.515 55.783 -7.879 1.00 10.59 23 VAL B O 1
ATOM 728 N N . ALA B 2 35 ? 35.745 55.663 -7.894 1.00 11.46 24 ALA B N 1
ATOM 729 C CA . ALA B 2 35 ? 35.757 54.312 -7.312 1.00 11.19 24 ALA B CA 1
ATOM 730 C C . ALA B 2 35 ? 35.317 54.393 -5.866 1.00 10.12 24 ALA B C 1
ATOM 731 O O . ALA B 2 35 ? 34.597 53.501 -5.347 1.00 11.23 24 ALA B O 1
ATOM 733 N N . LEU B 2 36 ? 35.732 55.445 -5.131 1.00 10.77 25 LEU B N 1
ATOM 734 C CA . LEU B 2 36 ? 35.358 55.575 -3.722 1.00 11.28 25 LEU B CA 1
ATOM 735 C C . LEU B 2 36 ? 33.850 55.813 -3.671 1.00 10.46 25 LEU B C 1
ATOM 736 O O . LEU B 2 36 ? 33.200 55.315 -2.718 1.00 12.14 25 LEU B O 1
ATOM 741 N N . LYS B 2 37 ? 33.279 56.525 -4.627 1.00 9.90 26 LYS B N 1
ATOM 742 C CA . LYS B 2 37 ? 31.821 56.748 -4.734 1.00 10.70 26 LYS B CA 1
ATOM 743 C C . LYS B 2 37 ? 31.099 55.401 -4.921 1.00 11.08 26 LYS B C 1
ATOM 744 O O . LYS B 2 37 ? 30.167 55.076 -4.175 1.00 11.84 26 LYS B O 1
ATOM 750 N N . ARG B 2 38 ? 31.588 54.612 -5.885 1.00 10.68 27 ARG B N 1
ATOM 751 C CA . ARG B 2 38 ? 30.930 53.324 -6.193 1.00 11.82 27 ARG B CA 1
ATOM 752 C C . ARG B 2 38 ? 30.959 52.402 -4.991 1.00 11.30 27 ARG B C 1
ATOM 753 O O . ARG B 2 38 ? 29.981 51.631 -4.810 1.00 12.47 27 ARG B O 1
ATOM 761 N N . SER B 2 39 ? 31.997 52.426 -4.168 1.00 9.77 28 SER B N 1
ATOM 762 C CA . SER B 2 39 ? 32.133 51.488 -3.052 1.00 11.02 28 SER B CA 1
ATOM 763 C C . SER B 2 39 ? 31.129 51.788 -1.933 1.00 11.24 28 SER B C 1
ATOM 764 O O . SER B 2 39 ? 31.006 50.962 -0.996 1.00 12.46 28 SER B O 1
ATOM 767 N N . GLY B 2 40 ? 30.525 53.004 -1.938 1.00 10.30 29 GLY B N 1
ATOM 768 C CA . GLY B 2 40 ? 29.698 53.478 -0.829 1.00 11.30 29 GLY B CA 1
ATOM 769 C C . GLY B 2 40 ? 30.496 54.270 0.183 1.00 11.83 29 GLY B C 1
ATOM 770 O O . GLY B 2 40 ? 29.890 54.926 1.066 1.00 11.16 29 GLY B O 1
ATOM 771 N N . ARG B 2 41 ? 31.820 54.153 0.193 1.00 10.70 30 ARG B N 1
ATOM 772 C CA . ARG B 2 41 ? 32.637 54.839 1.215 1.00 11.28 30 ARG B CA 1
ATOM 773 C C . ARG B 2 41 ? 32.483 56.352 1.089 1.00 10.01 30 ARG B C 1
ATOM 774 O O . ARG B 2 41 ? 32.476 57.015 2.120 1.00 10.75 30 ARG B O 1
ATOM 782 N N . TYR B 2 42 ? 32.371 56.866 -0.092 1.00 9.71 31 TYR B N 1
ATOM 783 C CA . TYR B 2 42 ? 32.271 58.342 -0.269 1.00 9.60 31 TYR B CA 1
ATOM 784 C C . TYR B 2 42 ? 31.082 58.861 0.533 1.00 10.22 31 TYR B C 1
ATOM 785 O O . TYR B 2 42 ? 31.158 59.836 1.297 1.00 10.56 31 TYR B O 1
ATOM 794 N N . ASP B 2 43 ? 29.936 58.219 0.348 1.00 9.44 32 ASP B N 1
ATOM 795 C CA . ASP B 2 43 ? 28.692 58.707 0.980 1.00 8.93 32 ASP B CA 1
ATOM 796 C C . ASP B 2 43 ? 28.761 58.581 2.471 1.00 9.99 32 ASP B C 1
ATOM 797 O O . ASP B 2 43 ? 28.077 59.363 3.145 1.00 10.17 32 ASP B O 1
ATOM 802 N N . GLU B 2 44 ? 29.520 57.651 3.049 1.00 10.10 33 GLU B N 1
ATOM 803 C CA . GLU B 2 44 ? 29.683 57.628 4.494 1.00 10.56 33 GLU B CA 1
ATOM 804 C C . GLU B 2 44 ? 30.244 58.965 4.993 1.00 11.45 33 GLU B C 1
ATOM 805 O O . GLU B 2 44 ? 29.875 59.410 6.055 1.00 11.79 33 GLU B O 1
ATOM 811 N N . PHE B 2 45 ? 31.217 59.546 4.283 1.00 10.77 34 PHE B N 1
ATOM 812 C CA . PHE B 2 45 ? 31.763 60.859 4.696 1.00 10.40 34 PHE B CA 1
ATOM 813 C C . PHE B 2 45 ? 30.681 61.928 4.612 1.00 10.06 34 PHE B C 1
ATOM 814 O O . PHE B 2 45 ? 30.585 62.771 5.510 1.00 10.42 34 PHE B O 1
ATOM 822 N N . VAL B 2 46 ? 29.894 61.904 3.555 1.00 9.40 35 VAL B N 1
ATOM 823 C CA . VAL B 2 46 ? 28.809 62.906 3.437 1.00 9.43 35 VAL B CA 1
ATOM 824 C C . VAL B 2 46 ? 27.882 62.740 4.631 1.00 10.54 35 VAL B C 1
ATOM 825 O O . VAL B 2 46 ? 27.467 63.746 5.230 1.00 10.58 35 VAL B O 1
ATOM 829 N N . THR B 2 47 ? 27.506 61.504 4.981 1.00 9.95 36 THR B N 1
ATOM 830 C CA . THR B 2 47 ? 26.563 61.223 6.090 1.00 10.74 36 THR B CA 1
ATOM 831 C C . THR B 2 47 ? 27.156 61.784 7.373 1.00 12.37 36 THR B C 1
ATOM 832 O O . THR B 2 47 ? 26.445 62.434 8.182 1.00 12.52 36 THR B O 1
ATOM 836 N N . THR B 2 48 ? 28.406 61.456 7.685 1.00 12.75 37 THR B N 1
ATOM 837 C CA . THR B 2 48 ? 29.036 61.914 8.933 1.00 12.34 37 THR B CA 1
ATOM 838 C C . THR B 2 48 ? 29.046 63.435 8.982 1.00 12.84 37 THR B C 1
ATOM 839 O O . THR B 2 48 ? 28.663 64.073 9.982 1.00 13.62 37 THR B O 1
ATOM 843 N N . HIS B 2 49 ? 29.447 64.049 7.901 1.00 12.40 38 HIS B N 1
ATOM 844 C CA . HIS B 2 49 ? 29.539 65.528 7.902 1.00 12.02 38 HIS B CA 1
ATOM 845 C C . HIS B 2 49 ? 28.152 66.127 8.122 1.00 12.37 38 HIS B C 1
ATOM 846 O O . HIS B 2 49 ? 28.004 67.068 8.964 1.00 11.65 38 HIS B O 1
ATOM 853 N N . ASN B 2 50 ? 27.121 65.637 7.405 1.00 12.35 39 ASN B N 1
ATOM 854 C CA . ASN B 2 50 ? 25.731 66.109 7.591 1.00 11.93 39 ASN B CA 1
ATOM 855 C C . ASN B 2 50 ? 25.311 65.950 9.070 1.00 13.47 39 ASN B C 1
ATOM 856 O O . ASN B 2 50 ? 24.612 66.841 9.621 1.00 13.23 39 ASN B O 1
ATOM 861 N N . ALA B 2 51 ? 25.693 64.888 9.727 1.00 13.90 40 ALA B N 1
ATOM 862 C CA . ALA B 2 51 ? 25.337 64.652 11.144 1.00 15.02 40 ALA B CA 1
ATOM 863 C C . ALA B 2 51 ? 25.850 65.779 12.040 1.00 14.19 40 ALA B C 1
ATOM 864 O O . ALA B 2 51 ? 25.115 66.282 12.890 1.00 14.38 40 ALA B O 1
ATOM 866 N N . PHE B 2 52 ? 27.094 66.202 11.820 1.00 11.80 41 PHE B N 1
ATOM 867 C CA . PHE B 2 52 ? 27.657 67.311 12.612 1.00 11.11 41 PHE B CA 1
ATOM 868 C C . PHE B 2 52 ? 27.056 68.644 12.175 1.00 10.95 41 PHE B C 1
ATOM 869 O O . PHE B 2 52 ? 26.820 69.502 13.021 1.00 11.56 41 PHE B O 1
ATOM 877 N N . ILE B 2 53 ? 26.787 68.831 10.888 1.00 11.47 42 ILE B N 1
ATOM 878 C CA . ILE B 2 53 ? 26.123 70.090 10.423 1.00 13.95 42 ILE B CA 1
ATOM 879 C C . ILE B 2 53 ? 24.798 70.229 11.132 1.00 14.41 42 ILE B C 1
ATOM 880 O O . ILE B 2 53 ? 24.451 71.380 11.525 1.00 15.24 42 ILE B O 1
ATOM 885 N N . MET B 2 54 ? 24.043 69.154 11.241 1.00 14.41 43 MET B N 1
ATOM 886 C CA . MET B 2 54 ? 22.726 69.245 11.906 1.00 16.72 43 MET B CA 1
ATOM 887 C C . MET B 2 54 ? 22.887 69.364 13.404 1.00 16.33 43 MET B C 1
ATOM 888 O O . MET B 2 54 ? 22.069 70.041 14.016 1.00 19.26 43 MET B O 1
ATOM 893 N N . GLY B 2 55 ? 23.866 68.681 13.980 1.00 13.74 44 GLY B N 1
ATOM 894 C CA . GLY B 2 55 ? 24.008 68.522 15.431 1.00 13.91 44 GLY B CA 1
ATOM 895 C C . GLY B 2 55 ? 24.666 69.712 16.123 1.00 13.41 44 GLY B C 1
ATOM 896 O O . GLY B 2 55 ? 24.288 70.062 17.270 1.00 16.32 44 GLY B O 1
ATOM 897 N N . ASP B 2 56 ? 25.668 70.315 15.505 1.00 10.69 45 ASP B N 1
ATOM 898 C CA . ASP B 2 56 ? 26.482 71.357 16.154 1.00 10.83 45 ASP B CA 1
ATOM 899 C C . ASP B 2 56 ? 25.662 72.643 16.284 1.00 10.85 45 ASP B C 1
ATOM 900 O O . ASP B 2 56 ? 25.085 73.134 15.268 1.00 12.90 45 ASP B O 1
ATOM 905 N N . THR B 2 57 ? 25.511 73.181 17.479 1.00 9.92 46 THR B N 1
ATOM 906 C CA . THR B 2 57 ? 24.769 74.433 17.711 1.00 9.51 46 THR B CA 1
ATOM 907 C C . THR B 2 57 ? 25.598 75.388 18.541 1.00 9.77 46 THR B C 1
ATOM 908 O O . THR B 2 57 ? 26.455 74.922 19.289 1.00 11.04 46 THR B O 1
ATOM 912 N N . ASP B 2 58 ? 25.280 76.651 18.507 1.00 9.42 47 ASP B N 1
ATOM 913 C CA . ASP B 2 58 ? 26.013 77.649 19.306 1.00 10.11 47 ASP B CA 1
ATOM 914 C C . ASP B 2 58 ? 25.896 77.399 20.806 1.00 11.12 47 ASP B C 1
ATOM 915 O O . ASP B 2 58 ? 26.835 77.767 21.497 1.00 11.70 47 ASP B O 1
ATOM 920 N N . SER B 2 59 ? 24.741 76.929 21.240 1.00 11.63 48 SER B N 1
ATOM 921 C CA . SER B 2 59 ? 24.414 76.826 22.697 1.00 13.95 48 SER B CA 1
ATOM 922 C C . SER B 2 59 ? 24.687 75.423 23.206 1.00 13.96 48 SER B C 1
ATOM 923 O O . SER B 2 59 ? 24.635 75.209 24.451 1.00 17.03 48 SER B O 1
ATOM 926 N N . GLY B 2 60 ? 24.826 74.440 22.347 1.00 11.89 49 GLY B N 1
ATOM 927 C CA . GLY B 2 60 ? 24.917 73.025 22.723 1.00 12.28 49 GLY B CA 1
ATOM 928 C C . GLY B 2 60 ? 26.268 72.420 22.355 1.00 10.68 49 GLY B C 1
ATOM 929 O O . GLY B 2 60 ? 27.238 73.161 22.060 1.00 10.88 49 GLY B O 1
ATOM 930 N N . GLU B 2 61 ? 26.332 71.117 22.335 1.00 11.70 50 GLU B N 1
ATOM 931 C CA . GLU B 2 61 ? 27.532 70.385 21.920 1.00 11.91 50 GLU B CA 1
ATOM 932 C C . GLU B 2 61 ? 27.882 70.838 20.505 1.00 11.46 50 GLU B C 1
ATOM 933 O O . GLU B 2 61 ? 27.013 70.908 19.615 1.00 12.55 50 GLU B O 1
ATOM 939 N N . ARG B 2 62 ? 29.145 71.189 20.300 1.00 10.09 51 ARG B N 1
ATOM 940 C CA . ARG B 2 62 ? 29.639 71.701 19.004 1.00 10.29 51 ARG B CA 1
ATOM 941 C C . ARG B 2 62 ? 31.048 71.169 18.820 1.00 9.70 51 ARG B C 1
ATOM 942 O O . ARG B 2 62 ? 31.902 71.508 19.660 1.00 9.96 51 ARG B O 1
ATOM 950 N N . THR B 2 63 ? 31.254 70.449 17.737 1.00 9.74 52 THR B N 1
ATOM 951 C CA . THR B 2 63 ? 32.521 69.746 17.482 1.00 9.34 52 THR B CA 1
ATOM 952 C C . THR B 2 63 ? 33.044 70.033 16.088 1.00 9.25 52 THR B C 1
ATOM 953 O O . THR B 2 63 ? 34.241 70.377 15.935 1.00 9.50 52 THR B O 1
ATOM 957 N N . GLY B 2 64 ? 32.272 69.796 15.045 1.00 8.51 53 GLY B N 1
ATOM 958 C CA . GLY B 2 64 ? 32.805 69.870 13.682 1.00 8.12 53 GLY B CA 1
ATOM 959 C C . GLY B 2 64 ? 32.847 71.291 13.143 1.00 8.62 53 GLY B C 1
ATOM 960 O O . GLY B 2 64 ? 33.636 71.553 12.222 1.00 9.11 53 GLY B O 1
ATOM 961 N N . HIS B 2 65 ? 31.988 72.138 13.653 1.00 8.66 54 HIS B N 1
ATOM 962 C CA . HIS B 2 65 ? 31.735 73.494 13.114 1.00 9.70 54 HIS B CA 1
ATOM 963 C C . HIS B 2 65 ? 31.491 74.440 14.264 1.00 8.72 54 HIS B C 1
ATOM 964 O O . HIS B 2 65 ? 31.219 73.996 15.374 1.00 9.12 54 HIS B O 1
ATOM 971 N N . ARG B 2 66 ? 31.494 75.728 13.977 1.00 8.08 55 ARG B N 1
ATOM 972 C CA . ARG B 2 66 ? 31.138 76.807 14.896 1.00 8.13 55 ARG B CA 1
ATOM 973 C C . ARG B 2 66 ? 31.756 76.548 16.256 1.00 8.00 55 ARG B C 1
ATOM 974 O O . ARG B 2 66 ? 31.082 76.780 17.283 1.00 8.29 55 ARG B O 1
ATOM 982 N N . SER B 2 67 ? 33.042 76.233 16.298 1.00 7.48 56 SER B N 1
ATOM 983 C CA . SER B 2 67 ? 33.662 75.813 17.568 1.00 8.18 56 SER B CA 1
ATOM 984 C C . SER B 2 67 ? 35.144 75.775 17.328 1.00 8.46 56 SER B C 1
ATOM 985 O O . SER B 2 67 ? 35.586 75.614 16.175 1.00 7.29 56 SER B O 1
ATOM 988 N N . PRO B 2 68 ? 35.977 75.767 18.391 1.00 8.34 57 PRO B N 1
ATOM 989 C CA . PRO B 2 68 ? 37.427 75.696 18.230 1.00 8.43 57 PRO B CA 1
ATOM 990 C C . PRO B 2 68 ? 37.853 74.440 17.495 1.00 7.91 57 PRO B C 1
ATOM 991 O O . PRO B 2 68 ? 38.873 74.478 16.802 1.00 7.91 57 PRO B O 1
ATOM 995 N N . SER B 2 69 ? 37.132 73.335 17.620 1.00 7.14 58 SER B N 1
ATOM 996 C CA . SER B 2 69 ? 37.575 72.122 16.965 1.00 7.65 58 SER B CA 1
ATOM 997 C C . SER B 2 69 ? 37.217 72.066 15.468 1.00 6.57 58 SER B C 1
ATOM 998 O O . SER B 2 69 ? 37.583 71.095 14.814 1.00 7.36 58 SER B O 1
ATOM 1001 N N . PHE B 2 70 ? 36.576 73.101 14.922 1.00 6.48 59 PHE B N 1
ATOM 1002 C CA . PHE B 2 70 ? 36.336 73.174 13.455 1.00 6.61 59 PHE B CA 1
ATOM 1003 C C . PHE B 2 70 ? 37.595 72.752 12.695 1.00 6.71 59 PHE B C 1
ATOM 1004 O O . PHE B 2 70 ? 37.542 71.956 11.757 1.00 7.02 59 PHE B O 1
ATOM 1012 N N . LEU B 2 71 ? 38.724 73.350 13.036 1.00 6.55 60 LEU B N 1
ATOM 1013 C CA . LEU B 2 71 ? 40.008 73.122 12.331 1.00 6.45 60 LEU B CA 1
ATOM 1014 C C . LEU B 2 71 ? 40.575 71.726 12.554 1.00 6.92 60 LEU B C 1
ATOM 1015 O O . LEU B 2 71 ? 40.777 70.989 11.577 1.00 7.15 60 LEU B O 1
ATOM 1020 N N . PRO B 2 72 ? 40.829 71.225 13.797 1.00 7.36 61 PRO B N 1
ATOM 1021 C CA . PRO B 2 72 ? 41.360 69.869 13.916 1.00 7.04 61 PRO B CA 1
ATOM 1022 C C . PRO B 2 72 ? 40.375 68.796 13.465 1.00 6.69 61 PRO B C 1
ATOM 1023 O O . PRO B 2 72 ? 40.801 67.778 12.992 1.00 7.29 61 PRO B O 1
ATOM 1027 N N . TRP B 2 73 ? 39.075 69.048 13.637 1.00 7.06 62 TRP B N 1
ATOM 1028 C CA . TRP B 2 73 ? 38.062 68.075 13.193 1.00 6.88 62 TRP B CA 1
ATOM 1029 C C . TRP B 2 73 ? 38.166 67.866 11.686 1.00 7.18 62 TRP B C 1
ATOM 1030 O O . TRP B 2 73 ? 38.250 66.756 11.185 1.00 7.70 62 TRP B O 1
ATOM 1041 N N . HIS B 2 74 ? 38.146 68.989 10.937 1.00 6.69 63 HIS B N 1
ATOM 1042 C CA . HIS B 2 74 ? 38.251 68.886 9.488 1.00 6.87 63 HIS B CA 1
ATOM 1043 C C . HIS B 2 74 ? 39.620 68.357 9.096 1.00 6.76 63 HIS B C 1
ATOM 1044 O O . HIS B 2 74 ? 39.681 67.633 8.099 1.00 7.18 63 HIS B O 1
ATOM 1051 N N . ARG B 2 75 ? 40.683 68.664 9.830 1.00 6.86 64 ARG B N 1
ATOM 1052 C CA . ARG B 2 75 ? 41.989 68.064 9.516 1.00 6.95 64 ARG B CA 1
ATOM 1053 C C . ARG B 2 75 ? 41.904 66.543 9.600 1.00 7.25 64 ARG B C 1
ATOM 1054 O O . ARG B 2 75 ? 42.380 65.860 8.702 1.00 7.58 64 ARG B O 1
ATOM 1062 N N . ARG B 2 76 ? 41.349 66.056 10.710 1.00 8.01 65 ARG B N 1
ATOM 1063 C CA . ARG B 2 76 ? 41.228 64.596 10.887 1.00 8.47 65 ARG B CA 1
ATOM 1064 C C . ARG B 2 76 ? 40.302 63.960 9.882 1.00 8.10 65 ARG B C 1
ATOM 1065 O O . ARG B 2 76 ? 40.618 62.872 9.328 1.00 9.22 65 ARG B O 1
ATOM 1073 N N . PHE B 2 77 ? 39.224 64.651 9.527 1.00 7.75 66 PHE B N 1
ATOM 1074 C CA . PHE B 2 77 ? 38.252 64.162 8.531 1.00 7.82 66 PHE B CA 1
ATOM 1075 C C . PHE B 2 77 ? 38.921 64.023 7.178 1.00 8.08 66 PHE B C 1
ATOM 1076 O O . PHE B 2 77 ? 38.751 63.000 6.463 1.00 8.25 66 PHE B O 1
ATOM 1084 N N . LEU B 2 78 ? 39.687 65.049 6.776 1.00 7.32 67 LEU B N 1
ATOM 1085 C CA . LEU B 2 78 ? 40.409 65.012 5.525 1.00 7.83 67 LEU B CA 1
ATOM 1086 C C . LEU B 2 78 ? 41.491 63.926 5.534 1.00 7.76 67 LEU B C 1
ATOM 1087 O O . LEU B 2 78 ? 41.703 63.298 4.479 1.00 8.54 67 LEU B O 1
ATOM 1092 N N . ILE B 2 79 ? 42.187 63.743 6.644 1.00 7.43 68 ILE B N 1
ATOM 1093 C CA . ILE B 2 79 ? 43.165 62.614 6.719 1.00 8.32 68 ILE B CA 1
ATOM 1094 C C . ILE B 2 79 ? 42.431 61.293 6.461 1.00 9.16 68 ILE B C 1
ATOM 1095 O O . ILE B 2 79 ? 42.950 60.475 5.677 1.00 9.49 68 ILE B O 1
ATOM 1100 N N . GLU B 2 80 ? 41.294 61.093 7.053 1.00 8.11 69 GLU B N 1
ATOM 1101 C CA . GLU B 2 80 ? 40.502 59.863 6.867 1.00 8.91 69 GLU B CA 1
ATOM 1102 C C . GLU B 2 80 ? 40.107 59.687 5.417 1.00 9.59 69 GLU B C 1
ATOM 1103 O O . GLU B 2 80 ? 40.248 58.601 4.805 1.00 9.87 69 GLU B O 1
ATOM 1109 N N . PHE B 2 81 ? 39.606 60.750 4.817 1.00 8.70 70 PHE B N 1
ATOM 1110 C CA . PHE B 2 81 ? 39.201 60.761 3.418 1.00 8.78 70 PHE B CA 1
ATOM 1111 C C . PHE B 2 81 ? 40.383 60.418 2.527 1.00 9.18 70 PHE B C 1
ATOM 1112 O O . PHE B 2 81 ? 40.281 59.579 1.612 1.00 9.93 70 PHE B O 1
ATOM 1120 N N . GLU B 2 82 ? 41.507 61.081 2.741 1.00 8.90 71 GLU B N 1
ATOM 1121 C CA . GLU B 2 82 ? 42.700 60.866 1.890 1.00 8.62 71 GLU B CA 1
ATOM 1122 C C . GLU B 2 82 ? 43.197 59.414 2.069 1.00 9.21 71 GLU B C 1
ATOM 1123 O O . GLU B 2 82 ? 43.590 58.844 1.036 1.00 9.46 71 GLU B O 1
ATOM 1129 N N . GLN B 2 83 ? 43.153 58.873 3.267 1.00 9.60 72 GLN B N 1
ATOM 1130 C CA . GLN B 2 83 ? 43.548 57.429 3.456 1.00 10.02 72 GLN B CA 1
ATOM 1131 C C . GLN B 2 83 ? 42.567 56.531 2.695 1.00 10.05 72 GLN B C 1
ATOM 1132 O O . GLN B 2 83 ? 43.009 55.544 2.043 1.00 11.07 72 GLN B O 1
ATOM 1138 N N . ALA B 2 84 ? 41.261 56.846 2.667 1.00 9.82 73 ALA B N 1
ATOM 1139 C CA . ALA B 2 84 ? 40.295 56.042 1.874 1.00 9.86 73 ALA B CA 1
ATOM 1140 C C . ALA B 2 84 ? 40.674 56.180 0.405 1.00 11.28 73 ALA B C 1
ATOM 1141 O O . ALA B 2 84 ? 40.593 55.159 -0.363 1.00 11.51 73 ALA B O 1
ATOM 1143 N N . LEU B 2 85 ? 41.010 57.352 -0.134 1.00 10.47 74 LEU B N 1
ATOM 1144 C CA . LEU B 2 85 ? 41.393 57.530 -1.527 1.00 11.60 74 LEU B CA 1
ATOM 1145 C C . LEU B 2 85 ? 42.645 56.694 -1.805 1.00 10.48 74 LEU B C 1
ATOM 1146 O O . LEU B 2 85 ? 42.773 56.115 -2.906 1.00 11.41 74 LEU B O 1
ATOM 1151 N N . GLN B 2 86 ? 43.603 56.716 -0.890 1.00 10.88 75 GLN B N 1
ATOM 1152 C CA . GLN B 2 86 ? 44.884 56.011 -1.092 1.00 10.61 75 GLN B CA 1
ATOM 1153 C C . GLN B 2 86 ? 44.666 54.500 -1.105 1.00 10.57 75 GLN B C 1
ATOM 1154 O O . GLN B 2 86 ? 45.505 53.842 -1.713 1.00 11.70 75 GLN B O 1
ATOM 1160 N N . ALA B 2 87 ? 43.660 53.981 -0.445 1.00 10.53 76 ALA B N 1
ATOM 1161 C CA . ALA B 2 87 ? 43.311 52.533 -0.530 1.00 11.00 76 ALA B CA 1
ATOM 1162 C C . ALA B 2 87 ? 42.803 52.220 -1.924 1.00 12.26 76 ALA B C 1
ATOM 1163 O O . ALA B 2 87 ? 42.890 51.038 -2.348 1.00 14.55 76 ALA B O 1
ATOM 1165 N N . VAL B 2 88 ? 42.277 53.171 -2.659 1.00 10.48 77 VAL B N 1
ATOM 1166 C CA . VAL B 2 88 ? 41.922 53.004 -4.089 1.00 10.98 77 VAL B CA 1
ATOM 1167 C C . VAL B 2 88 ? 43.143 53.166 -4.976 1.00 11.56 77 VAL B C 1
ATOM 1168 O O . VAL B 2 88 ? 43.345 52.406 -5.922 1.00 11.16 77 VAL B O 1
ATOM 1172 N N . ASP B 2 89 ? 43.970 54.173 -4.705 1.00 10.64 78 ASP B N 1
ATOM 1173 C CA . ASP B 2 89 ? 45.140 54.490 -5.553 1.00 11.06 78 ASP B CA 1
ATOM 1174 C C . ASP B 2 89 ? 46.161 55.111 -4.606 1.00 11.67 78 ASP B C 1
ATOM 1175 O O . ASP B 2 89 ? 46.019 56.293 -4.233 1.00 12.11 78 ASP B O 1
ATOM 1180 N N . PRO B 2 90 ? 47.232 54.398 -4.221 1.00 12.67 79 PRO B N 1
ATOM 1181 C CA . PRO B 2 90 ? 48.149 54.937 -3.219 1.00 13.10 79 PRO B CA 1
ATOM 1182 C C . PRO B 2 90 ? 49.002 56.120 -3.693 1.00 11.93 79 PRO B C 1
ATOM 1183 O O . PRO B 2 90 ? 49.635 56.724 -2.795 1.00 14.81 79 PRO B O 1
ATOM 1187 N N . SER B 2 91 ? 48.978 56.460 -4.952 1.00 12.41 80 SER B N 1
ATOM 1188 C CA . SER B 2 91 ? 49.722 57.623 -5.486 1.00 14.40 80 SER B CA 1
ATOM 1189 C C . SER B 2 91 ? 48.971 58.925 -5.205 1.00 14.25 80 SER B C 1
ATOM 1190 O O . SER B 2 91 ? 49.583 59.989 -5.310 1.00 16.11 80 SER B O 1
ATOM 1193 N N . VAL B 2 92 ? 47.700 58.885 -4.878 1.00 12.04 81 VAL B N 1
ATOM 1194 C CA . VAL B 2 92 ? 46.875 60.107 -4.777 1.00 12.26 81 VAL B CA 1
ATOM 1195 C C . VAL B 2 92 ? 47.094 60.807 -3.425 1.00 11.93 81 VAL B C 1
ATOM 1196 O O . VAL B 2 92 ? 47.242 60.196 -2.391 1.00 14.52 81 VAL B O 1
ATOM 1200 N N . ALA B 2 93 ? 47.122 62.131 -3.476 1.00 12.91 82 ALA B N 1
ATOM 1201 C CA . ALA B 2 93 ? 47.133 63.019 -2.293 1.00 13.53 82 ALA B CA 1
ATOM 1202 C C . ALA B 2 93 ? 46.077 64.092 -2.546 1.00 11.72 82 ALA B C 1
ATOM 1203 O O . ALA B 2 93 ? 45.933 64.549 -3.704 1.00 14.15 82 ALA B O 1
ATOM 1205 N N . LEU B 2 94 ? 45.404 64.543 -1.512 1.00 9.89 83 LEU B N 1
ATOM 1206 C CA . LEU B 2 94 ? 44.385 65.594 -1.709 1.00 9.23 83 LEU B CA 1
ATOM 1207 C C . LEU B 2 94 ? 45.081 66.876 -2.133 1.00 8.36 83 LEU B C 1
ATOM 1208 O O . LEU B 2 94 ? 45.946 67.361 -1.380 1.00 9.68 83 LEU B O 1
ATOM 1213 N N . PRO B 2 95 ? 44.683 67.504 -3.234 1.00 8.19 84 PRO B N 1
ATOM 1214 C CA . PRO B 2 95 ? 45.186 68.819 -3.569 1.00 8.5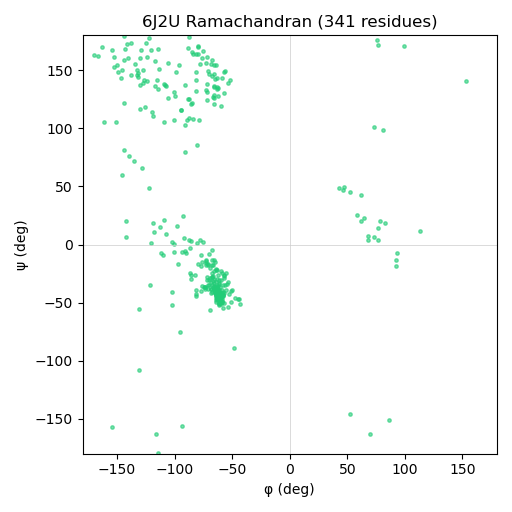2 84 PRO B CA 1
ATOM 1215 C C . PRO B 2 95 ? 44.371 69.895 -2.873 1.00 8.17 84 PRO B C 1
ATOM 1216 O O . PRO B 2 95 ? 43.293 69.625 -2.362 1.00 8.67 84 PRO B O 1
ATOM 1220 N N . TYR B 2 96 ? 44.915 71.100 -2.860 1.00 8.05 85 TYR B N 1
ATOM 1221 C CA . TYR B 2 96 ? 44.199 72.258 -2.278 1.00 7.30 85 TYR B CA 1
ATOM 1222 C C . TYR B 2 96 ? 43.841 73.276 -3.343 1.00 7.31 85 TYR B C 1
ATOM 1223 O O . TYR B 2 96 ? 44.586 73.455 -4.336 1.00 8.77 85 TYR B O 1
ATOM 1232 N N . TRP B 2 97 ? 42.783 74.008 -3.149 1.00 6.77 86 TRP B N 1
ATOM 1233 C CA . TRP B 2 97 ? 42.273 75.063 -4.048 1.00 7.42 86 TRP B CA 1
ATOM 1234 C C . TRP B 2 97 ? 42.496 76.417 -3.393 1.00 7.36 86 TRP B C 1
ATOM 1235 O O . TRP B 2 97 ? 41.775 76.791 -2.437 1.00 7.22 86 TRP B O 1
ATOM 1246 N N . ASP B 2 98 ? 43.490 77.154 -3.905 1.00 7.74 87 ASP B N 1
ATOM 1247 C CA . ASP B 2 98 ? 43.710 78.539 -3.488 1.00 8.17 87 ASP B CA 1
ATOM 1248 C C . ASP B 2 98 ? 42.726 79.408 -4.259 1.00 8.37 87 ASP B C 1
ATOM 1249 O O . ASP B 2 98 ? 43.044 79.940 -5.357 1.00 9.80 87 ASP B O 1
ATOM 1254 N N . TRP B 2 99 ? 41.530 79.555 -3.754 1.00 7.76 88 TRP B N 1
ATOM 1255 C CA . TRP B 2 99 ? 40.460 80.377 -4.333 1.00 8.85 88 TRP B CA 1
ATOM 1256 C C . TRP B 2 99 ? 40.844 81.828 -4.308 1.00 9.07 88 TRP B C 1
ATOM 1257 O O . TRP B 2 99 ? 40.110 82.612 -5.011 1.00 10.96 88 TRP B O 1
ATOM 1268 N N . SER B 2 100 ? 41.828 82.276 -3.589 1.00 9.76 89 SER B N 1
ATOM 1269 C CA . SER B 2 100 ? 42.238 83.700 -3.675 1.00 11.10 89 SER B CA 1
ATOM 1270 C C . SER B 2 100 ? 42.874 83.978 -5.024 1.00 12.52 89 SER B C 1
ATOM 1271 O O . SER B 2 100 ? 42.777 85.150 -5.485 1.00 13.58 89 SER B O 1
ATOM 1274 N N . THR B 2 101 ? 43.485 82.985 -5.615 1.00 10.88 90 THR B N 1
ATOM 1275 C CA . THR B 2 101 ? 44.189 83.110 -6.918 1.00 11.98 90 THR B CA 1
ATOM 1276 C C . THR B 2 101 ? 43.347 82.531 -8.043 1.00 12.26 90 THR B C 1
ATOM 1277 O O . THR B 2 101 ? 43.098 83.213 -9.065 1.00 13.14 90 THR B O 1
ATOM 1281 N N . ASP B 2 102 ? 42.876 81.296 -7.913 1.00 11.27 91 ASP B N 1
ATOM 1282 C CA . ASP B 2 102 ? 42.102 80.584 -8.958 1.00 12.06 91 ASP B CA 1
ATOM 1283 C C . ASP B 2 102 ? 40.652 80.887 -8.692 1.00 11.11 91 ASP B C 1
ATOM 1284 O O . ASP B 2 102 ? 39.942 80.099 -8.053 1.00 10.26 91 ASP B O 1
ATOM 1289 N N . ARG B 2 103 ? 40.223 82.072 -9.115 1.00 11.05 92 ARG B N 1
ATOM 1290 C CA . ARG B 2 103 ? 39.075 82.771 -8.513 1.00 11.49 92 ARG B CA 1
ATOM 1291 C C . ARG B 2 103 ? 37.921 82.988 -9.494 1.00 11.72 92 ARG B C 1
ATOM 1292 O O . ARG B 2 103 ? 36.974 83.661 -9.128 1.00 12.30 92 ARG B O 1
ATOM 1300 N N . THR B 2 104 ? 37.983 82.355 -10.674 1.00 12.28 93 THR B N 1
ATOM 1301 C CA . THR B 2 104 ? 36.855 82.462 -11.610 1.00 13.65 93 THR B CA 1
ATOM 1302 C C . THR B 2 104 ? 36.427 81.097 -12.088 1.00 13.63 93 THR B C 1
ATOM 1303 O O . THR B 2 104 ? 37.177 80.126 -11.949 1.00 11.73 93 THR B O 1
ATOM 1307 N N . ALA B 2 105 ? 35.273 81.025 -12.727 1.00 14.10 94 ALA B N 1
ATOM 1308 C CA . ALA B 2 105 ? 34.787 79.760 -13.300 1.00 15.44 94 ALA B CA 1
ATOM 1309 C C . ALA B 2 105 ? 35.669 79.276 -14.448 1.00 15.57 94 ALA B C 1
ATOM 1310 O O . ALA B 2 105 ? 35.554 78.137 -14.882 1.00 17.81 94 ALA B O 1
ATOM 1312 N N . ARG B 2 106 ? 36.547 80.128 -14.950 1.00 15.32 95 ARG B N 1
ATOM 1313 C CA . ARG B 2 106 ? 37.449 79.751 -16.062 1.00 18.05 95 ARG B CA 1
ATOM 1314 C C . ARG B 2 106 ? 38.723 79.086 -15.556 1.00 17.51 95 ARG B C 1
ATOM 1315 O O . ARG B 2 106 ? 39.531 78.593 -16.379 1.00 15.88 95 ARG B O 1
ATOM 1323 N N . ALA B 2 107 ? 38.911 78.979 -14.226 1.00 13.90 96 ALA B N 1
ATOM 1324 C CA . ALA B 2 107 ? 40.082 78.295 -13.673 1.00 12.27 96 ALA B CA 1
ATOM 1325 C C . ALA B 2 107 ? 40.161 76.857 -14.199 1.00 12.14 96 ALA B C 1
ATOM 1326 O O . ALA B 2 107 ? 39.125 76.175 -14.370 1.00 12.38 96 ALA B O 1
ATOM 1328 N N . SER B 2 108 ? 41.358 76.343 -14.323 1.00 12.31 97 SER B N 1
ATOM 1329 C CA . SER B 2 108 ? 41.605 74.955 -14.753 1.00 11.74 97 SER B CA 1
ATOM 1330 C C . SER B 2 108 ? 40.922 73.913 -13.860 1.00 11.27 97 SER B C 1
ATOM 1331 O O . SER B 2 108 ? 40.600 72.809 -14.301 1.00 11.15 97 SER B O 1
ATOM 1334 N N . LEU B 2 109 ? 40.682 74.256 -12.588 1.00 10.50 98 LEU B N 1
ATOM 1335 C CA . LEU B 2 109 ? 39.959 73.373 -11.634 1.00 11.02 98 LEU B CA 1
ATOM 1336 C C . LEU B 2 109 ? 38.635 72.896 -12.247 1.00 10.02 98 LEU B C 1
ATOM 1337 O O . LEU B 2 109 ? 38.259 71.774 -11.995 1.00 10.93 98 LEU B O 1
ATOM 1342 N N . TRP B 2 110 ? 37.943 73.798 -12.951 1.00 10.93 99 TRP B N 1
ATOM 1343 C CA . TRP B 2 110 ? 36.561 73.546 -13.426 1.00 11.03 99 TRP B CA 1
ATOM 1344 C C . TRP B 2 110 ? 36.560 73.082 -14.889 1.00 13.50 99 TRP B C 1
ATOM 1345 O O . TRP B 2 110 ? 35.468 73.068 -15.465 1.00 14.47 99 TRP B O 1
ATOM 1356 N N . ALA B 2 111 ? 37.683 72.667 -15.434 1.00 14.00 100 ALA B N 1
ATOM 1357 C CA . ALA B 2 111 ? 37.721 72.054 -16.790 1.00 13.15 100 ALA B CA 1
ATOM 1358 C C . ALA B 2 111 ? 37.112 70.674 -16.774 1.00 14.84 100 ALA B C 1
ATOM 1359 O O . ALA B 2 111 ? 37.090 69.978 -15.758 1.00 14.05 100 ALA B O 1
ATOM 1361 N N . PRO B 2 112 ? 36.720 70.127 -17.960 1.00 14.54 101 PRO B N 1
ATOM 1362 C CA . PRO B 2 112 ? 36.168 68.780 -17.994 1.00 15.85 101 PRO B CA 1
ATOM 1363 C C . PRO B 2 112 ? 37.115 67.655 -17.567 1.00 15.56 101 PRO B C 1
ATOM 1364 O O . PRO B 2 112 ? 36.690 66.572 -17.229 1.00 16.52 101 PRO B O 1
ATOM 1368 N N . ASP B 2 113 ? 38.428 67.894 -17.615 1.00 15.25 102 ASP B N 1
ATOM 1369 C CA . ASP B 2 113 ? 39.410 66.867 -17.231 1.00 16.84 102 ASP B CA 1
ATOM 1370 C C . ASP B 2 113 ? 39.685 66.915 -15.723 1.00 16.00 102 ASP B C 1
ATOM 1371 O O . ASP B 2 113 ? 40.435 66.097 -15.203 1.00 17.89 102 ASP B O 1
ATOM 1376 N N . PHE B 2 114 ? 38.969 67.775 -15.012 1.00 13.18 103 PHE B N 1
ATOM 1377 C CA . PHE B 2 114 ? 39.184 67.895 -13.558 1.00 12.74 103 PHE B CA 1
ATOM 1378 C C . PHE B 2 114 ? 37.804 67.828 -12.906 1.00 12.10 103 PHE B C 1
ATOM 1379 O O . PHE B 2 114 ? 37.262 66.720 -12.841 1.00 12.97 103 PHE B O 1
ATOM 1387 N N . LEU B 2 115 ? 37.264 68.919 -12.370 1.00 11.23 104 LEU B N 1
ATOM 1388 C CA . LEU B 2 115 ? 36.002 68.805 -11.604 1.00 10.50 104 LEU B CA 1
ATOM 1389 C C . LEU B 2 115 ? 34.784 69.060 -12.477 1.00 10.85 104 LEU B C 1
ATOM 1390 O O . LEU B 2 115 ? 33.658 68.930 -11.969 1.00 10.72 104 LEU B O 1
ATOM 1395 N N . GLY B 2 116 ? 34.986 69.469 -13.721 1.00 11.57 105 GLY B N 1
ATOM 1396 C CA . GLY B 2 116 ? 33.856 69.910 -14.539 1.00 12.06 105 GLY B CA 1
ATOM 1397 C C . GLY B 2 116 ? 33.410 71.295 -14.132 1.00 12.47 105 GLY B C 1
ATOM 1398 O O . GLY B 2 116 ? 33.896 71.828 -13.130 1.00 11.61 105 GLY B O 1
ATOM 1399 N N . GLY B 2 117 ? 32.510 71.884 -14.888 1.00 12.16 106 GLY B N 1
ATOM 1400 C CA . GLY B 2 117 ? 32.131 73.273 -14.756 1.00 12.24 106 GLY B CA 1
ATOM 1401 C C . GLY B 2 117 ? 30.926 73.549 -13.883 1.00 12.43 106 GLY B C 1
ATOM 1402 O O . GLY B 2 117 ? 30.578 72.814 -12.954 1.00 12.36 106 GLY B O 1
ATOM 1403 N N . SER B 2 118 ? 30.317 74.687 -14.156 1.00 12.71 107 SER B N 1
ATOM 1404 C CA . SER B 2 118 ? 29.138 75.151 -13.429 1.00 13.08 107 SER B CA 1
ATOM 1405 C C . SER B 2 118 ? 27.874 74.452 -13.936 1.00 14.61 107 SER B C 1
ATOM 1406 O O . SER B 2 118 ? 27.914 73.731 -14.941 1.00 17.12 107 SER B O 1
ATOM 1409 N N . GLY B 2 119 ? 26.800 74.650 -13.240 1.00 13.36 108 GLY B N 1
ATOM 1410 C CA . GLY B 2 119 ? 25.504 74.086 -13.591 1.00 15.43 108 GLY B CA 1
ATOM 1411 C C . GLY B 2 119 ? 24.828 74.921 -14.653 1.00 17.79 108 GLY B C 1
ATOM 1412 O O . GLY B 2 119 ? 24.879 76.148 -14.639 1.00 18.44 108 GLY B O 1
ATOM 1413 N N . ARG B 2 120 ? 24.051 74.235 -15.484 1.00 17.20 109 ARG B N 1
ATOM 1414 C CA . ARG B 2 120 ? 23.242 74.937 -16.503 1.00 19.34 109 ARG B CA 1
ATOM 1415 C C . ARG B 2 120 ? 22.164 75.745 -15.802 1.00 17.84 109 ARG B C 1
ATOM 1416 O O . ARG B 2 120 ? 21.734 75.439 -14.628 1.00 18.15 109 ARG B O 1
ATOM 1424 N N . SER B 2 121 ? 21.643 76.746 -16.511 1.00 22.39 110 SER B N 1
ATOM 1425 C CA . SER B 2 121 ? 20.700 77.726 -15.936 1.00 23.51 110 SER B CA 1
ATOM 1426 C C . SER B 2 121 ? 19.381 77.071 -15.483 1.00 22.16 110 SER B C 1
ATOM 1427 O O . SER B 2 121 ? 18.855 77.464 -14.445 1.00 24.64 110 SER B O 1
ATOM 1430 N N . LEU B 2 122 ? 18.859 76.085 -16.196 1.00 23.99 111 LEU B N 1
ATOM 1431 C CA . LEU B 2 122 ? 17.502 75.535 -15.915 1.00 24.40 111 LEU B CA 1
ATOM 1432 C C . LEU B 2 122 ? 17.383 74.994 -14.482 1.00 22.10 111 LEU B C 1
ATOM 1433 O O . LEU B 2 122 ? 16.429 75.292 -13.753 1.00 22.50 111 LEU B O 1
ATOM 1438 N N . ASP B 2 123 ? 18.347 74.170 -14.078 1.00 17.59 112 ASP B N 1
ATOM 1439 C CA . ASP B 2 123 ? 18.184 73.321 -12.878 1.00 17.11 112 ASP B CA 1
ATOM 1440 C C . ASP B 2 123 ? 19.513 73.237 -12.109 1.00 15.17 112 ASP B C 1
ATOM 1441 O O . ASP B 2 123 ? 19.563 72.453 -11.174 1.00 14.39 112 ASP B O 1
ATOM 1446 N N . GLY B 2 124 ? 20.519 74.007 -12.523 1.00 15.88 113 GLY B N 1
ATOM 1447 C CA . GLY B 2 124 ? 21.835 74.002 -11.837 1.00 14.04 113 GLY B CA 1
ATOM 1448 C C . GLY B 2 124 ? 22.600 72.744 -12.142 1.00 13.97 113 GLY B C 1
ATOM 1449 O O . GLY B 2 124 ? 23.678 72.543 -11.550 1.00 12.83 113 GLY B O 1
ATOM 1450 N N . ARG B 2 125 ? 22.143 71.861 -13.039 1.00 13.01 114 ARG B N 1
ATOM 1451 C CA . ARG B 2 125 ? 22.795 70.572 -13.288 1.00 13.09 114 ARG B CA 1
ATOM 1452 C C . ARG B 2 125 ? 24.180 70.749 -13.896 1.00 13.18 114 ARG B C 1
ATOM 1453 O O . ARG B 2 125 ? 24.323 71.363 -14.967 1.00 14.23 114 ARG B O 1
ATOM 1461 N N . VAL B 2 126 ? 25.180 70.159 -13.284 1.00 11.74 115 VAL B N 1
ATOM 1462 C CA . VAL B 2 126 ? 26.522 70.058 -13.898 1.00 12.77 115 VAL B CA 1
ATOM 1463 C C . VAL B 2 126 ? 26.426 69.152 -15.137 1.00 13.75 115 VAL B C 1
ATOM 1464 O O . VAL B 2 126 ? 25.889 68.062 -15.017 1.00 13.96 115 VAL B O 1
ATOM 1468 N N . MET B 2 127 ? 26.936 69.653 -16.265 1.00 14.66 116 MET B N 1
ATOM 1469 C CA . MET B 2 127 ? 26.739 68.929 -17.556 1.00 15.35 116 MET B CA 1
ATOM 1470 C C . MET B 2 127 ? 28.020 68.323 -18.086 1.00 17.93 116 MET B C 1
ATOM 1471 O O . MET B 2 127 ? 27.918 67.533 -19.036 1.00 18.26 116 MET B O 1
ATOM 1476 N N . ASP B 2 128 ? 29.179 68.610 -17.508 1.00 16.26 117 ASP B N 1
ATOM 1477 C CA . ASP B 2 128 ? 30.460 68.113 -18.039 1.00 15.79 117 ASP B CA 1
ATOM 1478 C C . ASP B 2 128 ? 31.351 67.645 -16.890 1.00 15.51 117 ASP B C 1
ATOM 1479 O O . ASP B 2 128 ? 30.990 67.837 -15.651 1.00 15.54 117 ASP B O 1
ATOM 1484 N N . GLY B 2 129 ? 32.462 67.058 -17.236 1.00 14.76 118 GLY B N 1
ATOM 1485 C CA . GLY B 2 129 ? 33.364 66.483 -16.268 1.00 15.03 118 GLY B CA 1
ATOM 1486 C C . GLY B 2 129 ? 32.897 65.166 -15.706 1.00 14.94 118 GLY B C 1
ATOM 1487 O O . GLY B 2 129 ? 31.832 64.636 -16.035 1.00 15.25 118 GLY B O 1
ATOM 1488 N N . PRO B 2 130 ? 33.712 64.543 -14.878 1.00 14.61 119 PRO B N 1
ATOM 1489 C CA . PRO B 2 130 ? 33.497 63.182 -14.416 1.00 14.15 119 PRO B CA 1
ATOM 1490 C C . PRO B 2 130 ? 32.309 62.999 -13.462 1.00 13.85 119 PRO B C 1
ATOM 1491 O O . PRO B 2 130 ? 31.909 61.849 -13.193 1.00 14.70 119 PRO B O 1
ATOM 1495 N N . PHE B 2 131 ? 31.888 64.111 -12.843 1.00 12.57 120 PHE B N 1
ATOM 1496 C CA . PHE B 2 131 ? 30.873 64.108 -11.759 1.00 11.52 120 PHE B CA 1
ATOM 1497 C C . PHE B 2 131 ? 29.492 64.513 -12.267 1.00 11.21 120 PHE B C 1
ATOM 1498 O O . PHE B 2 131 ? 28.535 64.534 -11.456 1.00 11.29 120 PHE B O 1
ATOM 1506 N N . ALA B 2 132 ? 29.381 64.803 -13.567 1.00 12.74 121 ALA B N 1
ATOM 1507 C CA . ALA B 2 132 ? 28.069 65.130 -14.175 1.00 13.83 121 ALA B CA 1
ATOM 1508 C C . ALA B 2 132 ? 27.136 63.924 -14.048 1.00 13.04 121 ALA B C 1
ATOM 1509 O O . ALA B 2 132 ? 27.589 62.777 -14.242 1.00 13.16 121 ALA B O 1
ATOM 1511 N N . ALA B 2 133 ? 25.902 64.154 -13.638 1.00 13.16 122 ALA B N 1
ATOM 1512 C CA . ALA B 2 133 ? 24.967 63.030 -13.433 1.00 14.15 122 ALA B CA 1
ATOM 1513 C C . ALA B 2 133 ? 24.835 62.142 -14.695 1.00 14.24 122 ALA B C 1
ATOM 1514 O O . ALA B 2 133 ? 24.686 60.906 -14.468 1.00 15.57 122 ALA B O 1
ATOM 1516 N N . SER B 2 134 ? 24.923 62.710 -15.887 1.00 15.38 123 SER B N 1
ATOM 1517 C CA . SER B 2 134 ? 24.743 61.896 -17.138 1.00 18.44 123 SER B CA 1
ATOM 1518 C C . SER B 2 134 ? 25.777 60.773 -17.221 1.00 19.93 123 SER B C 1
ATOM 1519 O O . SER B 2 134 ? 25.552 59.801 -17.977 1.00 21.73 123 SER B O 1
ATOM 1522 N N . THR B 2 135 ? 26.931 60.878 -16.546 1.00 17.21 124 THR B N 1
ATOM 1523 C CA . THR B 2 135 ? 27.940 59.790 -16.558 1.00 16.43 124 THR B CA 1
ATOM 1524 C C . THR B 2 135 ? 27.396 58.517 -15.898 1.00 16.87 124 THR B C 1
ATOM 1525 O O . THR B 2 135 ? 28.038 57.441 -16.034 1.00 19.18 124 THR B O 1
ATOM 1529 N N . GLY B 2 136 ? 26.386 58.608 -15.041 1.00 16.16 125 GLY B N 1
ATOM 1530 C CA . GLY B 2 136 ? 25.958 57.550 -14.128 1.00 16.11 125 GLY B CA 1
ATOM 1531 C C . GLY B 2 136 ? 26.948 57.236 -13.012 1.00 14.60 125 GLY B C 1
ATOM 1532 O O . GLY B 2 136 ? 26.662 56.339 -12.213 1.00 16.07 125 GLY B O 1
ATOM 1533 N N . ASN B 2 137 ? 28.027 58.036 -12.871 1.00 14.49 126 ASN B N 1
ATOM 1534 C CA . ASN B 2 137 ? 29.083 57.719 -11.889 1.00 15.81 126 ASN B CA 1
ATOM 1535 C C . ASN B 2 137 ? 28.990 58.582 -10.624 1.00 14.16 126 ASN B C 1
ATOM 1536 O O . ASN B 2 137 ? 29.842 58.388 -9.734 1.00 11.99 126 ASN B O 1
ATOM 1541 N N . TRP B 2 138 ? 27.991 59.445 -10.529 1.00 12.74 127 TRP B N 1
ATOM 1542 C CA . TRP B 2 138 ? 27.938 60.329 -9.341 1.00 11.65 127 TRP B CA 1
ATOM 1543 C C . TRP B 2 138 ? 26.512 60.580 -8.938 1.00 12.17 127 TRP B C 1
ATOM 1544 O O . TRP B 2 138 ? 26.008 61.695 -8.904 1.00 11.76 127 TRP B O 1
ATOM 1555 N N . PRO B 2 139 ? 25.765 59.490 -8.613 1.00 11.87 128 PRO B N 1
ATOM 1556 C CA . PRO B 2 139 ? 24.445 59.661 -8.035 1.00 11.72 128 PRO B CA 1
ATOM 1557 C C . PRO B 2 139 ? 24.584 60.360 -6.672 1.00 11.37 128 PRO B C 1
ATOM 1558 O O . PRO B 2 139 ? 25.322 59.968 -5.829 1.00 13.02 128 PRO B O 1
ATOM 1562 N N . VAL B 2 140 ? 23.724 61.363 -6.489 1.00 11.04 129 VAL B N 1
ATOM 1563 C CA . VAL B 2 140 ? 23.665 62.080 -5.186 1.00 10.94 129 VAL B CA 1
ATOM 1564 C C . VAL B 2 140 ? 22.649 61.320 -4.351 1.00 10.72 129 VAL B C 1
ATOM 1565 O O . VAL B 2 140 ? 21.439 61.459 -4.612 1.00 11.85 129 VAL B O 1
ATOM 1569 N N . ASN B 2 141 ? 23.118 60.594 -3.366 1.00 9.82 130 ASN B N 1
ATOM 1570 C CA . ASN B 2 141 ? 22.308 59.702 -2.532 1.00 10.52 130 ASN B CA 1
ATOM 1571 C C . ASN B 2 141 ? 22.009 60.343 -1.190 1.00 10.31 130 ASN B C 1
ATOM 1572 O O . ASN B 2 141 ? 20.930 60.156 -0.637 1.00 11.11 130 ASN B O 1
ATOM 1577 N N . VAL B 2 142 ? 22.976 61.021 -0.586 1.00 9.73 131 VAL B N 1
ATOM 1578 C CA . VAL B 2 142 ? 22.833 61.656 0.736 1.00 9.91 131 VAL B CA 1
ATOM 1579 C C . VAL B 2 142 ? 22.354 63.070 0.453 1.00 10.94 131 VAL B C 1
ATOM 1580 O O . VAL B 2 142 ? 23.142 63.947 0.031 1.00 10.73 131 VAL B O 1
ATOM 1584 N N . ARG B 2 143 ? 21.070 63.320 0.651 1.00 11.54 132 ARG B N 1
ATOM 1585 C CA . ARG B 2 143 ? 20.423 64.508 0.072 1.00 13.18 132 ARG B CA 1
ATOM 1586 C C . ARG B 2 143 ? 19.438 65.114 1.055 1.00 14.80 132 ARG B C 1
ATOM 1587 O O . ARG B 2 143 ? 19.074 64.536 2.081 1.00 16.97 132 ARG B O 1
ATOM 1595 N N . VAL B 2 144 ? 19.118 66.364 0.800 1.00 12.93 133 VAL B N 1
ATOM 1596 C CA . VAL B 2 144 ? 18.080 67.077 1.593 1.00 13.75 133 VAL B CA 1
ATOM 1597 C C . VAL B 2 144 ? 16.867 67.353 0.728 1.00 12.94 133 VAL B C 1
ATOM 1598 O O . VAL B 2 144 ? 15.903 67.929 1.301 1.00 13.82 133 VAL B O 1
ATOM 1602 N N . ASP B 2 145 ? 16.916 67.095 -0.551 1.00 12.78 134 ASP B N 1
ATOM 1603 C CA . ASP B 2 145 ? 15.751 67.271 -1.468 1.00 12.56 134 ASP B CA 1
ATOM 1604 C C . ASP B 2 145 ? 15.806 66.154 -2.498 1.00 13.83 134 ASP B C 1
ATOM 1605 O O . ASP B 2 145 ? 16.740 65.308 -2.422 1.00 15.01 134 ASP B O 1
ATOM 1610 N N . SER B 2 146 ? 14.855 66.093 -3.414 1.00 14.13 135 SER B N 1
ATOM 1611 C CA . SER B 2 146 ? 14.673 64.945 -4.326 1.00 14.93 135 SER B CA 1
ATOM 1612 C C . SER B 2 146 ? 15.748 64.869 -5.412 1.00 14.89 135 SER B C 1
ATOM 1613 O O . SER B 2 146 ? 15.889 63.799 -6.071 1.00 15.99 135 SER B O 1
ATOM 1616 N N . ARG B 2 147 ? 16.532 65.924 -5.670 1.00 14.03 136 ARG B N 1
ATOM 1617 C CA . ARG B 2 147 ? 17.445 65.962 -6.826 1.00 13.06 136 ARG B CA 1
ATOM 1618 C C . ARG B 2 147 ? 18.637 65.027 -6.637 1.00 13.89 136 ARG B C 1
ATOM 1619 O O . ARG B 2 147 ? 19.322 65.077 -5.596 1.00 15.79 136 ARG B O 1
ATOM 1627 N N . THR B 2 148 ? 18.927 64.208 -7.644 1.00 12.46 137 THR B N 1
ATOM 1628 C CA . THR B 2 148 ? 19.949 63.154 -7.563 1.00 13.09 137 THR B CA 1
ATOM 1629 C C . THR B 2 148 ? 21.199 63.497 -8.367 1.00 11.48 137 THR B C 1
ATOM 1630 O O . THR B 2 148 ? 22.071 62.638 -8.504 1.00 11.93 137 THR B O 1
ATOM 1634 N N . TYR B 2 149 ? 21.271 64.738 -8.862 1.00 10.79 138 TYR B N 1
ATOM 1635 C CA . TYR B 2 149 ? 22.330 65.216 -9.758 1.00 10.78 138 TYR B CA 1
ATOM 1636 C C . TYR B 2 149 ? 23.164 66.315 -9.088 1.00 9.91 138 TYR B C 1
ATOM 1637 O O . TYR B 2 149 ? 22.589 67.144 -8.384 1.00 10.21 138 TYR B O 1
ATOM 1646 N N . LEU B 2 150 ? 24.458 66.292 -9.334 1.00 10.43 139 LEU B N 1
ATOM 1647 C CA . LEU B 2 150 ? 25.348 67.379 -8.838 1.00 10.51 139 LEU B CA 1
ATOM 1648 C C . LEU B 2 150 ? 24.944 68.691 -9.486 1.00 10.85 139 LEU B C 1
ATOM 1649 O O . LEU B 2 150 ? 24.797 68.738 -10.728 1.00 11.77 139 LEU B O 1
ATOM 1654 N N . ARG B 2 151 ? 24.878 69.748 -8.675 1.00 9.61 140 ARG B N 1
ATOM 1655 C CA . ARG B 2 151 ? 24.540 71.101 -9.116 1.00 9.55 140 ARG B CA 1
ATOM 1656 C C . ARG B 2 151 ? 25.613 72.067 -8.632 1.00 9.99 140 ARG B C 1
ATOM 1657 O O . ARG B 2 151 ? 26.234 71.820 -7.568 1.00 9.02 140 ARG B O 1
ATOM 1665 N N . ARG B 2 152 ? 25.824 73.127 -9.381 1.00 9.23 141 ARG B N 1
ATOM 1666 C CA . ARG B 2 152 ? 26.690 74.260 -8.999 1.00 8.90 141 ARG B CA 1
ATOM 1667 C C . ARG B 2 152 ? 26.180 75.517 -9.643 1.00 10.70 141 ARG B C 1
ATOM 1668 O O . ARG B 2 152 ? 25.573 75.393 -10.733 1.00 11.37 141 ARG B O 1
ATOM 1676 N N . THR B 2 153 ? 26.468 76.655 -9.051 1.00 10.92 142 THR B N 1
ATOM 1677 C CA . THR B 2 153 ? 26.252 77.985 -9.675 1.00 11.40 142 THR B CA 1
ATOM 1678 C C . THR B 2 153 ? 27.498 78.798 -9.405 1.00 10.65 142 THR B C 1
ATOM 1679 O O . THR B 2 153 ? 27.449 79.691 -8.558 1.00 12.00 142 THR B O 1
ATOM 1683 N N . LEU B 2 154 ? 28.585 78.468 -10.056 1.00 10.82 143 LEU B N 1
ATOM 1684 C CA . LEU B 2 154 ? 29.902 79.060 -9.688 1.00 11.23 143 LEU B CA 1
ATOM 1685 C C . LEU B 2 154 ? 29.837 80.579 -9.840 1.00 12.29 143 LEU B C 1
ATOM 1686 O O . LEU B 2 154 ? 29.592 81.132 -10.958 1.00 13.96 143 LEU B O 1
ATOM 1691 N N . GLY B 2 155 ? 30.043 81.304 -8.775 1.00 11.95 144 GLY B N 1
ATOM 1692 C CA . GLY B 2 155 ? 30.003 82.778 -8.783 1.00 13.49 144 GLY B CA 1
ATOM 1693 C C . GLY B 2 155 ? 28.639 83.335 -9.118 1.00 15.49 144 GLY B C 1
ATOM 1694 O O . GLY B 2 155 ? 28.568 84.464 -9.623 1.00 16.46 144 GLY B O 1
ATOM 1695 N N . GLY B 2 156 ? 27.579 82.548 -8.913 1.00 16.30 145 GLY B N 1
ATOM 1696 C CA . GLY B 2 156 ? 26.235 82.958 -9.361 1.00 17.94 145 GLY B CA 1
ATOM 1697 C C . GLY B 2 156 ? 25.893 84.339 -8.851 1.00 18.81 145 GLY B C 1
ATOM 1698 O O . GLY B 2 156 ? 26.161 84.651 -7.715 1.00 18.83 145 GLY B O 1
ATOM 1699 N N . GLY B 2 157 ? 25.219 85.108 -9.694 1.00 19.95 146 GLY B N 1
ATOM 1700 C CA . GLY B 2 157 ? 24.772 86.479 -9.415 1.00 20.08 146 GLY B CA 1
ATOM 1701 C C . GLY B 2 157 ? 25.898 87.424 -9.058 1.00 18.77 146 GLY B C 1
ATOM 1702 O O . GLY B 2 157 ? 25.564 88.394 -8.354 1.00 23.27 146 GLY B O 1
ATOM 1703 N N . GLY B 2 158 ? 27.141 87.165 -9.500 1.00 18.61 147 GLY B N 1
ATOM 1704 C CA . GLY B 2 158 ? 28.289 88.079 -9.272 1.00 17.99 147 GLY B CA 1
ATOM 1705 C C . GLY B 2 158 ? 28.943 87.924 -7.897 1.00 17.39 147 GLY B C 1
ATOM 1706 O O . GLY B 2 158 ? 29.785 88.763 -7.528 1.00 17.10 147 GLY B O 1
ATOM 1707 N N . ARG B 2 159 ? 28.736 86.812 -7.186 1.00 16.48 148 ARG B N 1
ATOM 1708 C CA . ARG B 2 159 ? 29.496 86.524 -5.962 1.00 15.41 148 ARG B CA 1
ATOM 1709 C C . ARG B 2 159 ? 30.980 86.460 -6.252 1.00 12.64 148 ARG B C 1
ATOM 1710 O O . ARG B 2 159 ? 31.422 85.959 -7.266 1.00 12.69 148 ARG B O 1
ATOM 1718 N N . GLU B 2 160 ? 31.752 86.962 -5.287 1.00 13.34 149 GLU B N 1
ATOM 1719 C CA . GLU B 2 160 ? 33.206 87.091 -5.383 1.00 14.23 149 GLU B CA 1
ATOM 1720 C C . GLU B 2 160 ? 33.831 86.206 -4.311 1.00 11.47 149 GLU B C 1
ATOM 1721 O O . GLU B 2 160 ? 33.428 86.277 -3.139 1.00 11.96 149 GLU B O 1
ATOM 1727 N N . LEU B 2 161 ? 34.842 85.502 -4.675 1.00 10.02 150 LEU B N 1
ATOM 1728 C CA . LEU B 2 161 ? 35.668 84.767 -3.699 1.00 8.99 150 LEU B CA 1
ATOM 1729 C C . LEU B 2 161 ? 36.533 85.728 -2.904 1.00 9.02 150 LEU B C 1
ATOM 1730 O O . LEU B 2 161 ? 36.814 86.871 -3.324 1.00 10.67 150 LEU B O 1
ATOM 1735 N N . PRO B 2 162 ? 36.966 85.334 -1.700 1.00 8.77 151 PRO B N 1
ATOM 1736 C CA . PRO B 2 162 ? 37.851 86.190 -0.909 1.00 8.92 151 PRO B CA 1
ATOM 1737 C C . PRO B 2 162 ? 39.115 86.519 -1.708 1.00 8.63 151 PRO B C 1
ATOM 1738 O O . PRO B 2 162 ? 39.599 85.721 -2.477 1.00 9.77 151 PRO B O 1
ATOM 1742 N N . THR B 2 163 ? 39.644 87.700 -1.457 1.00 8.86 152 THR B N 1
ATOM 1743 C CA . THR B 2 163 ? 40.933 88.129 -2.038 1.00 9.14 152 THR B CA 1
ATOM 1744 C C . THR B 2 163 ? 42.085 87.700 -1.149 1.00 9.44 152 THR B C 1
ATOM 1745 O O . THR B 2 163 ? 41.928 87.450 0.054 1.00 9.63 152 THR B O 1
ATOM 1749 N N . ARG B 2 164 ? 43.275 87.831 -1.698 1.00 9.72 153 ARG B N 1
ATOM 1750 C CA . ARG B 2 164 ? 44.507 87.615 -0.919 1.00 11.06 153 ARG B CA 1
ATOM 1751 C C . ARG B 2 164 ? 44.598 88.613 0.232 1.00 9.56 153 ARG B C 1
ATOM 1752 O O . ARG B 2 164 ? 44.976 88.218 1.359 1.00 9.37 153 ARG B O 1
ATOM 1760 N N . ALA B 2 165 ? 44.237 89.884 0.029 1.00 9.64 154 ALA B N 1
ATOM 1761 C CA . ALA B 2 165 ? 44.305 90.841 1.136 1.00 10.37 154 ALA B CA 1
ATOM 1762 C C . ALA B 2 165 ? 43.304 90.475 2.227 1.00 9.33 154 ALA B C 1
ATOM 1763 O O . ALA B 2 165 ? 43.624 90.583 3.402 1.00 9.95 154 ALA B O 1
ATOM 1765 N N . GLU B 2 166 ? 42.127 89.960 1.854 1.00 9.20 155 GLU B N 1
ATOM 1766 C CA . GLU B 2 166 ? 41.136 89.551 2.878 1.00 8.50 155 GLU B CA 1
ATOM 1767 C C . GLU B 2 166 ? 41.665 88.315 3.651 1.00 7.86 155 GLU B C 1
ATOM 1768 O O . GLU B 2 166 ? 41.564 88.287 4.871 1.00 8.84 155 GLU B O 1
ATOM 1774 N N . VAL B 2 167 ? 42.270 87.361 2.943 1.00 7.97 156 VAL B N 1
ATOM 1775 C CA . VAL B 2 167 ? 42.855 86.191 3.635 1.00 7.87 156 VAL B CA 1
ATOM 1776 C C . VAL B 2 167 ? 43.935 86.709 4.592 1.00 8.56 156 VAL B C 1
ATOM 1777 O O . VAL B 2 167 ? 44.006 86.270 5.750 1.00 8.59 156 VAL B O 1
ATOM 1781 N N . ASP B 2 168 ? 44.835 87.564 4.118 1.00 9.34 157 ASP B N 1
ATOM 1782 C CA . ASP B 2 168 ? 45.928 88.059 4.980 1.00 10.63 157 ASP B CA 1
ATOM 1783 C C . ASP B 2 168 ? 45.378 88.746 6.224 1.00 10.23 157 ASP B C 1
ATOM 1784 O O . ASP B 2 168 ? 45.980 88.611 7.293 1.00 10.20 157 ASP B O 1
ATOM 1789 N N . SER B 2 169 ? 44.252 89.443 6.134 1.00 9.65 158 SER B N 1
ATOM 1790 C CA . SER B 2 169 ? 43.693 90.151 7.301 1.00 10.41 158 SER B CA 1
ATOM 1791 C C . SER B 2 169 ? 43.306 89.148 8.378 1.00 10.90 158 SER B C 1
ATOM 1792 O O . SER B 2 169 ? 43.369 89.452 9.532 1.00 11.45 158 SER B O 1
ATOM 1795 N N . VAL B 2 170 ? 42.874 87.941 8.000 1.00 9.46 159 VAL B N 1
ATOM 1796 C CA . VAL B 2 170 ? 42.507 86.888 8.984 1.00 9.08 159 VAL B CA 1
ATOM 1797 C C . VAL B 2 170 ? 43.757 86.188 9.480 1.00 8.81 159 VAL B C 1
ATOM 1798 O O . VAL B 2 170 ? 43.857 85.954 10.697 1.00 9.35 159 VAL B O 1
ATOM 1802 N N . LEU B 2 171 ? 44.692 85.880 8.594 1.00 8.74 160 LEU B N 1
ATOM 1803 C CA . LEU B 2 171 ? 45.986 85.271 9.022 1.00 9.12 160 LEU B CA 1
ATOM 1804 C C . LEU B 2 171 ? 46.716 86.151 10.047 1.00 10.14 160 LEU B C 1
ATOM 1805 O O . LEU B 2 171 ? 47.503 85.582 10.825 1.00 10.42 160 LEU B O 1
ATOM 1810 N N . ALA B 2 172 ? 46.495 87.456 10.020 1.00 10.24 161 ALA B N 1
ATOM 1811 C CA . ALA B 2 172 ? 47.140 88.397 10.963 1.00 9.63 161 ALA B CA 1
ATOM 1812 C C . ALA B 2 172 ? 46.574 88.292 12.352 1.00 10.74 161 ALA B C 1
ATOM 1813 O O . ALA B 2 172 ? 47.202 88.871 13.251 1.00 12.78 161 ALA B O 1
ATOM 1815 N N . MET B 2 173 ? 45.466 87.655 12.577 1.00 9.98 162 MET B N 1
ATOM 1816 C CA . MET B 2 173 ? 44.783 87.573 13.893 1.00 10.21 162 MET B CA 1
ATOM 1817 C C . MET B 2 173 ? 45.494 86.531 14.754 1.00 11.29 162 MET B C 1
ATOM 1818 O O . MET B 2 173 ? 45.399 85.339 14.435 1.00 12.14 162 MET B O 1
ATOM 1823 N N . SER B 2 174 ? 46.250 86.935 15.765 1.00 10.33 163 SER B N 1
ATOM 1824 C CA . SER B 2 174 ? 47.135 86.047 16.535 1.00 10.26 163 SER B CA 1
ATOM 1825 C C . SER B 2 174 ? 46.382 85.175 17.530 1.00 10.90 163 SER B C 1
ATOM 1826 O O . SER B 2 174 ? 46.965 84.219 18.024 1.00 11.87 163 SER B O 1
ATOM 1829 N N . THR B 2 175 ? 45.160 85.492 17.893 1.00 9.98 164 THR B N 1
ATOM 1830 C CA . THR B 2 175 ? 44.451 84.695 18.895 1.00 8.98 164 THR B CA 1
ATOM 1831 C C . THR B 2 175 ? 43.704 83.547 18.194 1.00 8.94 164 THR B C 1
ATOM 1832 O O . THR B 2 175 ? 42.873 83.835 17.310 1.00 10.33 164 THR B O 1
ATOM 1836 N N . TYR B 2 176 ? 43.910 82.326 18.575 1.00 8.26 165 TYR B N 1
ATOM 1837 C CA . TYR B 2 176 ? 43.277 81.176 17.896 1.00 7.78 165 TYR B CA 1
ATOM 1838 C C . TYR B 2 176 ? 41.763 81.217 17.975 1.00 8.44 165 TYR B C 1
ATOM 1839 O O . TYR B 2 176 ? 41.081 81.024 16.925 1.00 8.23 165 TYR B O 1
ATOM 1848 N N . ASP B 2 177 ? 41.187 81.385 19.143 1.00 8.44 166 ASP B N 1
ATOM 1849 C CA . ASP B 2 177 ? 39.712 81.393 19.320 1.00 8.69 166 ASP B CA 1
ATOM 1850 C C . ASP B 2 177 ? 39.449 82.012 20.676 1.00 9.00 166 ASP B C 1
ATOM 1851 O O . ASP B 2 177 ? 40.428 82.313 21.403 1.00 9.92 166 ASP B O 1
ATOM 1856 N N . MET B 2 178 ? 38.196 82.316 20.964 1.00 10.74 167 MET B N 1
ATOM 1857 C CA . MET B 2 178 ? 37.815 83.093 22.157 1.00 12.67 167 MET B CA 1
ATOM 1858 C C . MET B 2 178 ? 36.476 82.546 22.614 1.00 12.16 167 MET B C 1
ATOM 1859 O O . MET B 2 178 ? 35.602 82.207 21.783 1.00 10.33 167 MET B O 1
ATOM 1864 N N . ALA B 2 179 ? 36.235 82.615 23.921 1.00 12.34 168 ALA B N 1
ATOM 1865 C CA . ALA B 2 179 ? 34.884 82.477 24.471 1.00 11.80 168 ALA B CA 1
ATOM 1866 C C . ALA B 2 179 ? 33.988 83.480 23.751 1.00 11.99 168 ALA B C 1
ATOM 1867 O O . ALA B 2 179 ? 34.399 84.590 23.432 1.00 12.23 168 ALA B O 1
ATOM 1869 N N . PRO B 2 180 ? 32.752 83.124 23.375 1.00 11.46 169 PRO B N 1
ATOM 1870 C CA . PRO B 2 180 ? 32.051 81.909 23.785 1.00 11.28 169 PRO B CA 1
ATOM 1871 C C . PRO B 2 180 ? 32.177 80.676 22.887 1.00 10.49 169 PRO B C 1
ATOM 1872 O O . PRO B 2 180 ? 31.380 79.750 22.976 1.00 10.93 169 PRO B O 1
ATOM 1876 N N . TRP B 2 181 ? 33.263 80.619 22.107 1.00 9.73 170 TRP B N 1
ATOM 1877 C CA . TRP B 2 181 ? 33.686 79.389 21.393 1.00 9.24 170 TRP B CA 1
ATOM 1878 C C . TRP B 2 181 ? 32.619 78.945 20.396 1.00 8.19 170 TRP B C 1
ATOM 1879 O O . TRP B 2 181 ? 32.364 77.776 20.307 1.00 9.09 170 TRP B O 1
ATOM 1890 N N . ASN B 2 182 ? 32.050 79.923 19.674 1.00 8.35 171 ASN B N 1
ATOM 1891 C CA . ASN B 2 182 ? 30.942 79.570 18.752 1.00 8.59 171 ASN B CA 1
ATOM 1892 C C . ASN B 2 182 ? 30.894 80.621 17.623 1.00 8.08 171 ASN B C 1
ATOM 1893 O O . ASN B 2 182 ? 31.897 81.270 17.356 1.00 8.56 171 ASN B O 1
ATOM 1898 N N . SER B 2 183 ? 29.749 80.788 16.964 1.00 8.10 172 SER B N 1
ATOM 1899 C CA . SER B 2 183 ? 29.639 81.702 15.818 1.00 8.98 172 SER B CA 1
ATOM 1900 C C . SER B 2 183 ? 29.801 83.162 16.203 1.00 9.58 172 SER B C 1
ATOM 1901 O O . SER B 2 183 ? 29.931 83.998 15.297 1.00 9.31 172 SER B O 1
ATOM 1904 N N . ALA B 2 184 ? 29.745 83.485 17.490 1.00 9.77 173 ALA B N 1
ATOM 1905 C CA . ALA B 2 184 ? 29.884 84.858 17.963 1.00 10.46 173 ALA B CA 1
ATOM 1906 C C . ALA B 2 184 ? 31.346 85.207 18.269 1.00 12.09 173 ALA B C 1
ATOM 1907 O O . ALA B 2 184 ? 31.636 86.401 18.565 1.00 12.64 173 ALA B O 1
ATOM 1909 N N . SER B 2 185 ? 32.273 84.261 18.194 1.00 9.92 174 SER B N 1
ATOM 1910 C CA . SER B 2 185 ? 33.667 84.496 18.641 1.00 9.71 174 SER B CA 1
ATOM 1911 C C . SER B 2 185 ? 34.398 85.489 17.757 1.00 10.21 174 SER B C 1
ATOM 1912 O O . SER B 2 185 ? 34.270 85.493 16.507 1.00 10.30 174 SER B O 1
ATOM 1915 N N . ASP B 2 186 ? 35.276 86.291 18.353 1.00 10.52 175 ASP B N 1
ATOM 1916 C CA . ASP B 2 186 ? 36.379 86.888 17.582 1.00 10.78 175 ASP B CA 1
ATOM 1917 C C . ASP B 2 186 ? 37.544 85.919 17.588 1.00 9.28 175 ASP B C 1
ATOM 1918 O O . ASP B 2 186 ? 37.466 84.823 18.125 1.00 10.24 175 ASP B O 1
ATOM 1923 N N . GLY B 2 187 ? 38.631 86.296 16.899 1.00 9.72 176 GLY B N 1
ATOM 1924 C CA . GLY B 2 187 ? 39.792 85.431 16.756 1.00 9.48 176 GLY B CA 1
ATOM 1925 C C . GLY B 2 187 ? 39.844 84.702 15.432 1.00 8.99 176 GLY B C 1
ATOM 1926 O O . GLY B 2 187 ? 38.902 84.728 14.600 1.00 9.35 176 GLY B O 1
ATOM 1927 N N . PHE B 2 188 ? 40.950 84.066 15.202 1.00 8.17 177 PHE B N 1
ATOM 1928 C CA . PHE B 2 188 ? 41.278 83.408 13.933 1.00 8.68 177 PHE B CA 1
ATOM 1929 C C . PHE B 2 188 ? 40.252 82.363 13.550 1.00 7.75 177 PHE B C 1
ATOM 1930 O O . PHE B 2 188 ? 39.796 82.375 12.381 1.00 8.61 177 PHE B O 1
ATOM 1938 N N . ARG B 2 189 ? 39.938 81.390 14.386 1.00 7.38 178 ARG B N 1
ATOM 1939 C CA . ARG B 2 189 ? 39.082 80.262 13.982 1.00 7.12 178 ARG B CA 1
ATOM 1940 C C . ARG B 2 189 ? 37.787 80.785 13.391 1.00 7.21 178 ARG B C 1
ATOM 1941 O O . ARG B 2 189 ? 37.385 80.301 12.296 1.00 7.42 178 ARG B O 1
ATOM 1949 N N . ASN B 2 190 ? 37.047 81.644 14.085 1.00 6.97 179 ASN B N 1
ATOM 1950 C CA . ASN B 2 190 ? 35.721 82.054 13.622 1.00 7.06 179 ASN B CA 1
ATOM 1951 C C . ASN B 2 190 ? 35.805 82.979 12.411 1.00 7.08 179 ASN B C 1
ATOM 1952 O O . ASN B 2 190 ? 34.875 82.986 11.588 1.00 7.72 179 ASN B O 1
ATOM 1957 N N . HIS B 2 191 ? 36.869 83.764 12.318 1.00 7.47 180 HIS B N 1
ATOM 1958 C CA . HIS B 2 191 ? 37.015 84.590 11.104 1.00 8.06 180 HIS B CA 1
ATOM 1959 C C . HIS B 2 191 ? 37.420 83.725 9.898 1.00 7.10 180 HIS B C 1
ATOM 1960 O O . HIS B 2 191 ? 36.950 84.017 8.769 1.00 7.88 180 HIS B O 1
ATOM 1967 N N . LEU B 2 192 ? 38.242 82.723 10.084 1.00 6.84 181 LEU B N 1
ATOM 1968 C CA . LEU B 2 192 ? 38.540 81.772 9.014 1.00 6.99 181 LEU B CA 1
ATOM 1969 C C . LEU B 2 192 ? 37.282 81.022 8.638 1.00 6.92 181 LEU B C 1
ATOM 1970 O O . LEU B 2 192 ? 36.960 80.880 7.437 1.00 7.46 181 LEU B O 1
ATOM 1975 N N . GLU B 2 193 ? 36.541 80.504 9.614 1.00 6.50 182 GLU B N 1
ATOM 1976 C CA . GLU B 2 193 ? 35.326 79.743 9.324 1.00 6.45 182 GLU B CA 1
ATOM 1977 C C . GLU B 2 193 ? 34.328 80.680 8.624 1.00 7.23 182 GLU B C 1
ATOM 1978 O O . GLU B 2 193 ? 33.693 80.268 7.636 1.00 7.55 182 GLU B O 1
ATOM 1984 N N . GLY B 2 194 ? 34.168 81.895 9.130 1.00 6.79 183 GLY B N 1
ATOM 1985 C CA . GLY B 2 194 ? 33.469 82.948 8.391 1.00 6.87 183 GLY B CA 1
ATOM 1986 C C . GLY B 2 194 ? 32.165 83.380 8.992 1.00 8.29 183 GLY B C 1
ATOM 1987 O O . GLY B 2 194 ? 31.440 84.138 8.332 1.00 9.03 183 GLY B O 1
ATOM 1988 N N . TRP B 2 195 ? 31.813 83.006 10.216 1.00 7.81 184 TRP B N 1
ATOM 1989 C CA . TRP B 2 195 ? 30.558 83.467 10.807 1.00 8.23 184 TRP B CA 1
ATOM 1990 C C . TRP B 2 195 ? 30.648 84.919 11.269 1.00 9.57 184 TRP B C 1
ATOM 1991 O O . TRP B 2 195 ? 29.564 85.539 11.494 1.00 10.27 184 TRP B O 1
ATOM 2002 N N . ARG B 2 196 ? 31.821 85.494 11.394 1.00 9.55 185 ARG B N 1
ATOM 2003 C CA . ARG B 2 196 ? 32.042 86.919 11.687 1.00 10.39 185 ARG B CA 1
ATOM 2004 C C . ARG B 2 196 ? 33.084 87.410 10.711 1.00 10.92 185 ARG B C 1
ATOM 2005 O O . ARG B 2 196 ? 34.000 86.635 10.367 1.00 10.21 185 ARG B O 1
ATOM 2013 N N . GLY B 2 197 ? 32.981 88.691 10.375 1.00 10.89 186 GLY B N 1
ATOM 2014 C CA . GLY B 2 197 ? 34.034 89.408 9.639 1.00 11.33 186 GLY B CA 1
ATOM 2015 C C . GLY B 2 197 ? 33.923 89.253 8.144 1.00 8.64 186 GLY B C 1
ATOM 2016 O O . GLY B 2 197 ? 32.884 89.037 7.586 1.00 10.14 186 GLY B O 1
ATOM 2017 N N . VAL B 2 198 ? 35.101 89.327 7.529 1.00 8.64 187 VAL B N 1
ATOM 2018 C CA . VAL B 2 198 ? 35.212 89.360 6.044 1.00 9.08 187 VAL B CA 1
ATOM 2019 C C . VAL B 2 198 ? 34.686 88.087 5.397 1.00 8.07 187 VAL B C 1
ATOM 2020 O O . VAL B 2 198 ? 34.248 88.144 4.270 1.00 8.64 187 VAL B O 1
ATOM 2024 N N . ASN B 2 199 ? 34.791 86.955 6.106 1.00 7.37 188 ASN B N 1
ATOM 2025 C CA . ASN B 2 199 ? 34.141 85.677 5.758 1.00 7.10 188 ASN B CA 1
ATOM 2026 C C . ASN B 2 199 ? 34.924 84.929 4.705 1.00 6.86 188 ASN B C 1
ATOM 2027 O O . ASN B 2 199 ? 34.799 85.195 3.501 1.00 8.09 188 ASN B O 1
ATOM 2032 N N . LEU B 2 200 ? 35.737 83.959 5.124 1.00 6.70 189 LEU B N 1
ATOM 2033 C CA . LEU B 2 200 ? 36.534 83.130 4.181 1.00 6.42 189 LEU B CA 1
ATOM 2034 C C . LEU B 2 200 ? 35.804 81.813 3.853 1.00 6.19 189 LEU B C 1
ATOM 2035 O O . LEU B 2 200 ? 35.289 81.619 2.747 1.00 6.52 189 LEU B O 1
ATOM 2040 N N . HIS B 2 201 ? 35.803 80.861 4.800 1.00 6.03 190 HIS B N 1
ATOM 2041 C CA . HIS B 2 201 ? 35.317 79.509 4.470 1.00 5.73 190 HIS B CA 1
ATOM 2042 C C . HIS B 2 201 ? 33.848 79.470 4.086 1.00 6.10 190 HIS B C 1
ATOM 2043 O O . HIS B 2 201 ? 33.526 78.706 3.118 1.00 6.22 190 HIS B O 1
ATOM 2050 N N . ASN B 2 202 ? 32.974 80.114 4.828 1.00 5.78 191 ASN B N 1
ATOM 2051 C CA . ASN B 2 202 ? 31.535 80.036 4.511 1.00 6.64 191 ASN B CA 1
ATOM 2052 C C . ASN B 2 202 ? 31.287 80.599 3.110 1.00 6.52 191 ASN B C 1
ATOM 2053 O O . ASN B 2 202 ? 30.520 80.024 2.353 1.00 6.88 191 ASN B O 1
ATOM 2058 N N . ARG B 2 203 ? 31.888 81.758 2.835 1.00 6.84 192 ARG B N 1
ATOM 2059 C CA . ARG B 2 203 ? 31.600 82.442 1.559 1.00 7.59 192 ARG B CA 1
ATOM 2060 C C . ARG B 2 203 ? 31.998 81.551 0.386 1.00 7.12 192 ARG B C 1
ATOM 2061 O O . ARG B 2 203 ? 31.342 81.627 -0.671 1.00 7.57 192 ARG B O 1
ATOM 2069 N N . VAL B 2 204 ? 33.069 80.793 0.485 1.00 6.70 193 VAL B N 1
ATOM 2070 C CA . VAL B 2 204 ? 33.481 79.925 -0.633 1.00 7.23 193 VAL B CA 1
ATOM 2071 C C . VAL B 2 204 ? 32.406 78.859 -0.869 1.00 6.86 193 VAL B C 1
ATOM 2072 O O . VAL B 2 204 ? 32.104 78.522 -2.023 1.00 7.58 193 VAL B O 1
ATOM 2076 N N . HIS B 2 205 ? 31.883 78.222 0.203 1.00 6.98 194 HIS B N 1
ATOM 2077 C CA . HIS B 2 205 ? 30.757 77.281 0.027 1.00 7.23 194 HIS B CA 1
ATOM 2078 C C . HIS B 2 205 ? 29.650 77.965 -0.775 1.00 7.15 194 HIS B C 1
ATOM 2079 O O . HIS B 2 205 ? 29.092 77.310 -1.700 1.00 8.46 194 HIS B O 1
ATOM 2086 N N . VAL B 2 206 ? 29.263 79.159 -0.379 1.00 7.44 195 VAL B N 1
ATOM 2087 C CA . VAL B 2 206 ? 28.176 79.875 -1.068 1.00 7.90 195 VAL B CA 1
ATOM 2088 C C . VAL B 2 206 ? 28.556 80.127 -2.519 1.00 8.07 195 VAL B C 1
ATOM 2089 O O . VAL B 2 206 ? 27.666 80.000 -3.379 1.00 8.91 195 VAL B O 1
ATOM 2093 N N . TRP B 2 207 ? 29.784 80.517 -2.801 1.00 7.31 196 TRP B N 1
ATOM 2094 C CA . TRP B 2 207 ? 30.218 80.870 -4.170 1.00 8.30 196 TRP B CA 1
ATOM 2095 C C . TRP B 2 207 ? 30.064 79.681 -5.090 1.00 8.98 196 TRP B C 1
ATOM 2096 O O . TRP B 2 207 ? 29.705 79.877 -6.261 1.00 8.83 196 TRP B O 1
ATOM 2107 N N . VAL B 2 208 ? 30.410 78.471 -4.660 1.00 7.82 197 VAL B N 1
ATOM 2108 C CA . VAL B 2 208 ? 30.268 77.280 -5.537 1.00 8.09 197 VAL B CA 1
ATOM 2109 C C . VAL B 2 208 ? 28.788 77.033 -5.810 1.00 9.35 197 VAL B C 1
ATOM 2110 O O . VAL B 2 208 ? 28.447 76.688 -6.970 1.00 10.39 197 VAL B O 1
ATOM 2114 N N . GLY B 2 209 ? 27.938 77.223 -4.834 1.00 9.30 198 GLY B N 1
ATOM 2115 C CA . GLY B 2 209 ? 26.502 76.931 -4.963 1.00 9.72 198 GLY B CA 1
ATOM 2116 C C . GLY B 2 209 ? 26.213 75.449 -5.046 1.00 9.17 198 GLY B C 1
ATOM 2117 O O . GLY B 2 209 ? 27.045 74.575 -4.704 1.00 9.51 198 GLY B O 1
ATOM 2118 N N . GLY B 2 210 ? 25.028 75.105 -5.492 1.00 9.06 199 GLY B N 1
ATOM 2119 C CA . GLY B 2 210 ? 24.585 73.725 -5.539 1.00 9.07 199 GLY B CA 1
ATOM 2120 C C . GLY B 2 210 ? 24.753 73.048 -4.204 1.00 8.30 199 GLY B C 1
ATOM 2121 O O . GLY B 2 210 ? 24.622 73.650 -3.130 1.00 8.89 199 GLY B O 1
ATOM 2122 N N . GLN B 2 211 ? 25.064 71.774 -4.234 1.00 8.14 200 GLN B N 1
ATOM 2123 C CA . GLN B 2 211 ? 25.132 71.014 -2.957 1.00 9.01 200 GLN B CA 1
ATOM 2124 C C . GLN B 2 211 ? 26.214 71.596 -2.025 1.00 8.43 200 GLN B C 1
ATOM 2125 O O . GLN B 2 211 ? 26.072 71.535 -0.811 1.00 8.10 200 GLN B O 1
ATOM 2131 N N . MET B 2 212 ? 27.268 72.157 -2.604 1.00 8.21 201 MET B N 1
ATOM 2132 C CA . MET B 2 212 ? 28.359 72.735 -1.786 1.00 8.44 201 MET B CA 1
ATOM 2133 C C . MET B 2 212 ? 27.834 73.834 -0.871 1.00 9.06 201 MET B C 1
ATOM 2134 O O . MET B 2 212 ? 28.497 74.153 0.148 1.00 9.46 201 MET B O 1
ATOM 2139 N N . ALA B 2 213 ? 26.714 74.497 -1.177 1.00 8.69 202 ALA B N 1
ATOM 2140 C CA . ALA B 2 213 ? 26.168 75.556 -0.321 1.00 9.44 202 ALA B CA 1
ATOM 2141 C C . ALA B 2 213 ? 25.153 75.046 0.707 1.00 9.05 202 ALA B C 1
ATOM 2142 O O . ALA B 2 213 ? 24.588 75.804 1.491 1.00 9.77 202 ALA B O 1
ATOM 2144 N N . THR B 2 214 ? 24.988 73.732 0.779 1.00 8.79 203 THR B N 1
ATOM 2145 C CA . THR B 2 214 ? 23.952 73.097 1.614 1.00 8.51 203 THR B CA 1
ATOM 2146 C C . THR B 2 214 ? 24.574 72.285 2.746 1.00 8.51 203 THR B C 1
ATOM 2147 O O . THR B 2 214 ? 25.797 72.116 2.831 1.00 9.08 203 THR B O 1
ATOM 2151 N N . GLY B 2 215 ? 23.719 71.660 3.550 1.00 9.35 204 GLY B N 1
ATOM 2152 C CA . GLY B 2 215 ? 24.146 70.762 4.628 1.00 9.89 204 GLY B CA 1
ATOM 2153 C C . GLY B 2 215 ? 24.614 69.404 4.137 1.00 9.28 204 GLY B C 1
ATOM 2154 O O . GLY B 2 215 ? 24.860 68.565 5.042 1.00 12.33 204 GLY B O 1
ATOM 2155 N N . VAL B 2 216 ? 24.664 69.119 2.853 1.00 8.32 205 VAL B N 1
ATOM 2156 C CA . VAL B 2 216 ? 25.329 67.902 2.308 1.00 8.93 205 VAL B CA 1
ATOM 2157 C C . VAL B 2 216 ? 26.417 68.298 1.314 1.00 8.49 205 VAL B C 1
ATOM 2158 O O . VAL B 2 216 ? 26.582 67.770 0.236 1.00 9.13 205 VAL B O 1
ATOM 2162 N N . SER B 2 217 ? 27.246 69.247 1.740 1.00 8.30 206 SER B N 1
ATOM 2163 C CA . SER B 2 217 ? 28.265 69.882 0.884 1.00 7.87 206 SER B CA 1
ATOM 2164 C C . SER B 2 217 ? 29.361 68.940 0.421 1.00 6.99 206 SER B C 1
ATOM 2165 O O . SER B 2 217 ? 29.847 69.138 -0.679 1.00 7.96 206 SER B O 1
ATOM 2168 N N . PRO B 2 218 ? 29.759 67.875 1.159 1.00 7.52 207 PRO B N 1
ATOM 2169 C CA . PRO B 2 218 ? 30.765 66.976 0.619 1.00 7.44 207 PRO B CA 1
ATOM 2170 C C . PRO B 2 218 ? 30.291 66.181 -0.580 1.00 8.18 207 PRO B C 1
ATOM 2171 O O . PRO B 2 218 ? 31.130 65.506 -1.192 1.00 8.72 207 PRO B O 1
ATOM 2175 N N . ASN B 2 219 ? 29.039 66.261 -1.001 1.00 7.55 208 ASN B N 1
ATOM 2176 C CA . ASN B 2 219 ? 28.656 65.706 -2.307 1.00 8.12 208 ASN B CA 1
ATOM 2177 C C . ASN B 2 219 ? 29.450 66.283 -3.448 1.00 8.77 208 ASN B C 1
ATOM 2178 O O . ASN B 2 219 ? 29.602 65.607 -4.493 1.00 9.73 208 ASN B O 1
ATOM 2183 N N . ASP B 2 220 ? 29.931 67.540 -3.347 1.00 8.10 209 ASP B N 1
ATOM 2184 C CA . ASP B 2 220 ? 30.776 68.113 -4.414 1.00 8.11 209 ASP B CA 1
ATOM 2185 C C . ASP B 2 220 ? 32.219 67.722 -4.085 1.00 8.13 209 ASP B C 1
ATOM 2186 O O . ASP B 2 220 ? 32.701 68.079 -2.987 1.00 8.12 209 ASP B O 1
ATOM 2191 N N . PRO B 2 221 ? 32.985 67.078 -4.990 1.00 8.19 210 PRO B N 1
ATOM 2192 C CA . PRO B 2 221 ? 34.392 66.806 -4.728 1.00 8.79 210 PRO B CA 1
ATOM 2193 C C . PRO B 2 221 ? 35.187 68.072 -4.378 1.00 7.72 210 PRO B C 1
ATOM 2194 O O . PRO B 2 221 ? 36.213 67.947 -3.715 1.00 7.95 210 PRO B O 1
ATOM 2198 N N . VAL B 2 222 ? 34.740 69.255 -4.800 1.00 7.29 211 VAL B N 1
ATOM 2199 C CA . VAL B 2 222 ? 35.514 70.478 -4.451 1.00 7.18 211 VAL B CA 1
ATOM 2200 C C . VAL B 2 222 ? 35.527 70.673 -2.939 1.00 7.17 211 VAL B C 1
ATOM 2201 O O . VAL B 2 222 ? 36.431 71.387 -2.437 1.00 7.28 211 VAL B O 1
ATOM 2205 N N . PHE B 2 223 ? 34.594 70.106 -2.205 1.00 6.73 212 PHE B N 1
ATOM 2206 C CA . PHE B 2 223 ? 34.604 70.229 -0.735 1.00 6.51 212 PHE B CA 1
ATOM 2207 C C . PHE B 2 223 ? 35.982 69.948 -0.168 1.00 6.69 212 PHE B C 1
ATOM 2208 O O . PHE B 2 223 ? 36.474 70.676 0.684 1.00 7.10 212 PHE B O 1
ATOM 2216 N N . TRP B 2 224 ? 36.600 68.892 -0.623 1.00 6.41 213 TRP B N 1
ATOM 2217 C CA . TRP B 2 224 ? 37.881 68.418 -0.088 1.00 7.09 213 TRP B CA 1
ATOM 2218 C C . TRP B 2 224 ? 39.004 69.382 -0.415 1.00 7.02 213 TRP B C 1
ATOM 2219 O O . TRP B 2 224 ? 39.919 69.579 0.423 1.00 7.77 213 TRP B O 1
ATOM 2230 N N . LEU B 2 225 ? 38.970 69.960 -1.617 1.00 6.37 214 LEU B N 1
ATOM 2231 C CA . LEU B 2 225 ? 40.015 70.901 -2.035 1.00 6.94 214 LEU B CA 1
ATOM 2232 C C . LEU B 2 225 ? 39.863 72.240 -1.306 1.00 6.72 214 LEU B C 1
ATOM 2233 O O . LEU B 2 225 ? 40.877 72.859 -0.975 1.00 6.73 214 LEU B O 1
ATOM 2238 N N . HIS B 2 226 ? 38.646 72.716 -1.090 1.00 6.21 215 HIS B N 1
ATOM 2239 C CA . HIS B 2 226 ? 38.396 73.912 -0.276 1.00 6.48 215 HIS B CA 1
ATOM 2240 C C . HIS B 2 226 ? 38.903 73.641 1.133 1.00 5.99 215 HIS B C 1
ATOM 2241 O O . HIS B 2 226 ? 39.713 74.453 1.662 1.00 6.43 215 HIS B O 1
ATOM 2248 N N . HIS B 2 227 ? 38.520 72.528 1.746 1.00 6.14 216 HIS B N 1
ATOM 2249 C CA . HIS B 2 227 ? 38.968 72.243 3.120 1.00 6.41 216 HIS B CA 1
ATOM 2250 C C . HIS B 2 227 ? 40.454 71.976 3.150 1.00 6.13 216 HIS B C 1
ATOM 2251 O O . HIS B 2 227 ? 41.072 72.336 4.176 1.00 6.49 216 HIS B O 1
ATOM 2258 N N . ALA B 2 228 ? 41.082 71.489 2.102 1.00 6.52 217 ALA B N 1
ATOM 2259 C CA . ALA B 2 228 ? 42.543 71.315 2.142 1.00 6.55 217 ALA B CA 1
ATOM 2260 C C . ALA B 2 228 ? 43.247 72.674 2.136 1.00 6.43 217 ALA B C 1
ATOM 2261 O O . ALA B 2 228 ? 44.314 72.824 2.730 1.00 7.11 217 ALA B O 1
ATOM 2263 N N . TYR B 2 229 ? 42.627 73.672 1.490 1.00 6.16 218 TYR B N 1
ATOM 2264 C CA . TYR B 2 229 ? 43.216 75.032 1.495 1.00 6.69 218 TYR B CA 1
ATOM 2265 C C . TYR B 2 229 ? 42.960 75.725 2.841 1.00 6.15 218 TYR B C 1
ATOM 2266 O O . TYR B 2 229 ? 43.856 76.357 3.386 1.00 6.08 218 TYR B O 1
ATOM 2275 N N . ILE B 2 230 ? 41.778 75.561 3.413 1.00 6.31 219 ILE B N 1
ATOM 2276 C CA . ILE B 2 230 ? 41.512 76.075 4.790 1.00 6.59 219 ILE B CA 1
ATOM 2277 C C . ILE B 2 230 ? 42.511 75.444 5.744 1.00 6.31 219 ILE B C 1
ATOM 2278 O O . ILE B 2 230 ? 43.063 76.152 6.609 1.00 6.76 219 ILE B O 1
ATOM 2283 N N . ASP B 2 231 ? 42.800 74.186 5.599 1.00 6.50 220 ASP B N 1
ATOM 2284 C CA . ASP B 2 231 ? 43.760 73.454 6.443 1.00 6.51 220 ASP B CA 1
ATOM 2285 C C . ASP B 2 231 ? 45.149 74.027 6.255 1.00 6.84 220 ASP B C 1
ATOM 2286 O O . ASP B 2 231 ? 45.911 74.153 7.210 1.00 7.46 220 ASP B O 1
ATOM 2291 N N . ARG B 2 232 ? 45.550 74.312 5.009 1.00 6.52 221 ARG B N 1
ATOM 2292 C CA . ARG B 2 232 ? 46.826 74.952 4.717 1.00 6.81 221 ARG B CA 1
ATOM 2293 C C . ARG B 2 232 ? 46.899 76.328 5.333 1.00 7.17 221 ARG B C 1
ATOM 2294 O O . ARG B 2 232 ? 47.971 76.755 5.810 1.00 7.27 221 ARG B O 1
ATOM 2302 N N . LEU B 2 233 ? 45.812 77.073 5.307 1.00 6.88 222 LEU B N 1
ATOM 2303 C CA . LEU B 2 233 ? 45.800 78.420 5.931 1.00 7.03 222 LEU B CA 1
ATOM 2304 C C . LEU B 2 233 ? 46.011 78.298 7.426 1.00 7.14 222 LEU B C 1
ATOM 2305 O O . LEU B 2 233 ? 46.682 79.154 8.016 1.00 7.24 222 LEU B O 1
ATOM 2310 N N . TRP B 2 234 ? 45.481 77.263 8.075 1.00 7.10 223 TRP B N 1
ATOM 2311 C CA . TRP B 2 234 ? 45.799 77.028 9.498 1.00 7.13 223 TRP B CA 1
ATOM 2312 C C . TRP B 2 234 ? 47.290 76.800 9.688 1.00 7.02 223 TRP B C 1
ATOM 2313 O O . TRP B 2 234 ? 47.898 77.411 10.597 1.00 7.55 223 TRP B O 1
ATOM 2324 N N . ALA B 2 235 ? 47.914 75.993 8.851 1.00 7.87 224 ALA B N 1
ATOM 2325 C CA . ALA B 2 235 ? 49.383 75.823 8.913 1.00 7.72 224 ALA B CA 1
ATOM 2326 C C . ALA B 2 235 ? 50.115 77.154 8.717 1.00 8.33 224 ALA B C 1
ATOM 2327 O O . ALA B 2 235 ? 51.123 77.433 9.407 1.00 8.65 224 ALA B O 1
ATOM 2329 N N . GLN B 2 236 ? 49.661 77.979 7.789 1.00 7.77 225 GLN B N 1
ATOM 2330 C CA . GLN B 2 236 ? 50.334 79.270 7.522 1.00 8.61 225 GLN B CA 1
ATOM 2331 C C . GLN B 2 236 ? 50.140 80.177 8.716 1.00 8.35 225 GLN B C 1
ATOM 2332 O O . GLN B 2 236 ? 51.087 80.935 9.082 1.00 8.68 225 GLN B O 1
ATOM 2338 N N . TRP B 2 237 ? 48.986 80.164 9.346 1.00 7.91 226 TRP B N 1
ATOM 2339 C CA . TRP B 2 237 ? 48.739 80.960 10.561 1.00 7.80 226 TRP B CA 1
ATOM 2340 C C . TRP B 2 237 ? 49.693 80.488 11.659 1.00 7.85 226 TRP B C 1
ATOM 2341 O O . TRP B 2 237 ? 50.302 81.349 12.343 1.00 8.40 226 TRP B O 1
ATOM 2352 N N . GLN B 2 238 ? 49.878 79.202 11.823 1.00 7.91 227 GLN B N 1
ATOM 2353 C CA . GLN B 2 238 ? 50.818 78.697 12.861 1.00 9.37 227 GLN B CA 1
ATOM 2354 C C . GLN B 2 238 ? 52.210 79.192 12.559 1.00 10.62 227 GLN B C 1
ATOM 2355 O O . GLN B 2 238 ? 52.938 79.526 13.535 1.00 11.12 227 GLN B O 1
ATOM 2361 N N . SER B 2 239 ? 52.645 79.250 11.318 1.00 10.40 228 SER B N 1
ATOM 2362 C CA . SER B 2 239 ? 54.014 79.732 10.995 1.00 11.93 228 SER B CA 1
ATOM 2363 C C . SER B 2 239 ? 54.130 81.194 11.321 1.00 11.32 228 SER B C 1
ATOM 2364 O O . SER B 2 239 ? 55.246 81.655 11.729 1.00 12.39 228 SER B O 1
ATOM 2367 N N . ARG B 2 240 ? 53.094 81.980 11.110 1.00 10.63 229 ARG B N 1
ATOM 2368 C CA . ARG B 2 240 ? 53.104 83.414 11.410 1.00 11.43 229 ARG B CA 1
ATOM 2369 C C . ARG B 2 240 ? 53.094 83.630 12.925 1.00 11.07 229 ARG B C 1
ATOM 2370 O O . ARG B 2 240 ? 53.680 84.626 13.331 1.00 12.23 229 ARG B O 1
ATOM 2378 N N . HIS B 2 241 ? 52.418 82.795 13.671 1.00 9.61 230 HIS B N 1
ATOM 2379 C CA . HIS B 2 241 ? 52.228 82.947 15.131 1.00 9.32 230 HIS B CA 1
ATOM 2380 C C . HIS B 2 241 ? 52.614 81.681 15.867 1.00 9.66 230 HIS B C 1
ATOM 2381 O O . HIS B 2 241 ? 51.745 81.010 16.391 1.00 9.32 230 HIS B O 1
ATOM 2388 N N . PRO B 2 242 ? 53.901 81.270 15.878 1.00 9.92 231 PRO B N 1
ATOM 2389 C CA . PRO B 2 242 ? 54.274 79.938 16.391 1.00 10.21 231 PRO B CA 1
ATOM 2390 C C . PRO B 2 242 ? 53.943 79.759 17.876 1.00 9.76 231 PRO B C 1
ATOM 2391 O O . PRO B 2 242 ? 53.753 78.609 18.233 1.00 10.58 231 PRO B O 1
ATOM 2395 N N . GLY B 2 243 ? 53.898 80.872 18.612 1.00 10.14 232 GLY B N 1
ATOM 2396 C CA . GLY B 2 243 ? 53.535 80.771 20.015 1.00 9.73 232 GLY B CA 1
ATOM 2397 C C . GLY B 2 243 ? 52.045 80.798 20.299 1.00 9.60 232 GLY B C 1
ATOM 2398 O O . GLY B 2 243 ? 51.641 80.773 21.481 1.00 10.31 232 GLY B O 1
ATOM 2399 N N . SER B 2 244 ? 51.179 80.856 19.265 1.00 9.28 233 SER B N 1
ATOM 2400 C CA . SER B 2 244 ? 49.721 80.866 19.474 1.00 9.49 233 SER B CA 1
ATOM 2401 C C . SER B 2 244 ? 49.231 79.438 19.541 1.00 9.39 233 SER B C 1
ATOM 2402 O O . SER B 2 244 ? 49.207 78.699 18.534 1.00 10.54 233 SER B O 1
ATOM 2405 N N . GLY B 2 245 ? 48.844 79.003 20.728 1.00 9.88 234 GLY B N 1
ATOM 2406 C CA . GLY B 2 245 ? 48.326 77.653 20.946 1.00 9.54 234 GLY B CA 1
ATOM 2407 C C . GLY B 2 245 ? 46.838 77.515 20.642 1.00 8.19 234 GLY B C 1
ATOM 2408 O O . GLY B 2 245 ? 46.099 78.522 20.608 1.00 10.58 234 GLY B O 1
ATOM 2409 N N . TYR B 2 246 ? 46.455 76.265 20.506 1.00 8.63 235 TYR B N 1
ATOM 2410 C CA . TYR B 2 246 ? 45.010 75.933 20.487 1.00 8.65 235 TYR B CA 1
ATOM 2411 C C . TYR B 2 246 ? 44.411 76.253 21.844 1.00 9.25 235 TYR B C 1
ATOM 2412 O O . TYR B 2 246 ? 44.960 75.893 22.900 1.00 9.22 235 TYR B O 1
ATOM 2421 N N . VAL B 2 247 ? 43.241 76.866 21.845 1.00 9.16 236 VAL B N 1
ATOM 2422 C CA . VAL B 2 247 ? 42.439 77.109 23.060 1.00 8.83 236 VAL B CA 1
ATOM 2423 C C . VAL B 2 247 ? 41.010 76.711 22.704 1.00 9.43 236 VAL B C 1
ATOM 2424 O O . VAL B 2 247 ? 40.564 76.820 21.529 1.00 9.93 236 VAL B O 1
ATOM 2428 N N . PRO B 2 248 ? 40.182 76.345 23.692 1.00 9.38 237 PRO B N 1
ATOM 2429 C CA . PRO B 2 248 ? 40.563 76.303 25.134 1.00 9.51 237 PRO B CA 1
ATOM 2430 C C . PRO B 2 248 ? 41.340 75.055 25.482 1.00 9.96 237 PRO B C 1
ATOM 2431 O O . PRO B 2 248 ? 41.454 74.086 24.750 1.00 10.30 237 PRO B O 1
ATOM 2435 N N . THR B 2 249 ? 41.883 75.063 26.715 1.00 11.29 238 THR B N 1
ATOM 2436 C CA . THR B 2 249 ? 42.853 74.057 27.157 1.00 11.75 238 THR B CA 1
ATOM 2437 C C . THR B 2 249 ? 42.329 73.259 28.345 1.00 14.03 238 THR B C 1
ATOM 2438 O O . THR B 2 249 ? 43.116 72.546 28.958 1.00 19.07 238 THR B O 1
ATOM 2442 N N . GLY B 2 250 ? 41.043 73.246 28.617 1.00 13.21 239 GLY B N 1
ATOM 2443 C CA . GLY B 2 250 ? 40.457 72.322 29.600 1.00 13.44 239 GLY B CA 1
ATOM 2444 C C . GLY B 2 250 ? 39.182 72.860 30.240 1.00 12.05 239 GLY B C 1
ATOM 2445 O O . GLY B 2 250 ? 39.081 74.024 30.502 1.00 13.68 239 GLY B O 1
ATOM 2446 N N . GLY B 2 251 ? 38.252 71.945 30.426 1.00 12.93 240 GLY B N 1
ATOM 2447 C CA . GLY B 2 251 ? 37.085 72.129 31.292 1.00 14.21 240 GLY B CA 1
ATOM 2448 C C . GLY B 2 251 ? 35.997 72.953 30.650 1.00 14.88 240 GLY B C 1
ATOM 2449 O O . GLY B 2 251 ? 35.090 73.393 31.374 1.00 18.27 240 GLY B O 1
ATOM 2450 N N . THR B 2 252 ? 35.949 73.091 29.311 1.00 13.03 241 THR B N 1
ATOM 2451 C CA . THR B 2 252 ? 34.919 73.926 28.644 1.00 12.86 241 THR B CA 1
ATOM 2452 C C . THR B 2 252 ? 33.760 73.033 28.231 1.00 12.09 241 THR B C 1
ATOM 2453 O O . THR B 2 252 ? 33.876 72.072 27.486 1.00 12.51 241 THR B O 1
ATOM 2457 N N . PRO B 2 253 ? 32.548 73.226 28.788 1.00 12.65 242 PRO B N 1
ATOM 2458 C CA . PRO B 2 253 ? 31.424 72.362 28.475 1.00 12.28 242 PRO B CA 1
ATOM 2459 C C . PRO B 2 253 ? 31.022 72.497 26.998 1.00 10.56 242 PRO B C 1
ATOM 2460 O O . PRO B 2 253 ? 31.051 73.638 26.483 1.00 12.72 242 PRO B O 1
ATOM 2464 N N . ASN B 2 254 ? 30.649 71.383 26.426 1.00 11.68 243 ASN B N 1
ATOM 2465 C CA . ASN B 2 254 ? 30.130 71.315 25.033 1.00 10.89 243 ASN B CA 1
ATOM 2466 C C . ASN B 2 254 ? 31.187 71.634 23.969 1.00 11.21 243 ASN B C 1
ATOM 2467 O O . ASN B 2 254 ? 30.795 71.748 22.794 1.00 10.88 243 ASN B O 1
ATOM 2472 N N . VAL B 2 255 ? 32.432 71.860 24.364 1.00 10.57 244 VAL B N 1
ATOM 2473 C CA . VAL B 2 255 ? 33.535 72.321 23.479 1.00 10.47 244 VAL B CA 1
ATOM 2474 C C . VAL B 2 255 ? 34.662 71.344 23.665 1.00 10.87 244 VAL B C 1
ATOM 2475 O O . VAL B 2 255 ? 34.968 70.871 24.842 1.00 10.88 244 VAL B O 1
ATOM 2479 N N . VAL B 2 256 ? 35.359 71.025 22.587 1.00 10.19 245 VAL B N 1
ATOM 2480 C CA . VAL B 2 256 ? 36.514 70.116 22.637 1.00 10.69 245 VAL B CA 1
ATOM 2481 C C . VAL B 2 256 ? 37.730 70.936 23.033 1.00 10.67 245 VAL B C 1
ATOM 2482 O O . VAL B 2 256 ? 38.280 71.726 22.243 1.00 10.89 245 VAL B O 1
ATOM 2486 N N . ASP B 2 257 ? 38.182 70.729 24.257 1.00 11.04 246 ASP B N 1
ATOM 2487 C CA . ASP B 2 257 ? 39.434 71.326 24.752 1.00 10.57 246 ASP B CA 1
ATOM 2488 C C . ASP B 2 257 ? 40.623 70.571 24.149 1.00 8.81 246 ASP B C 1
ATOM 2489 O O . ASP B 2 257 ? 40.486 69.488 23.672 1.00 10.00 246 ASP B O 1
ATOM 2494 N N . LEU B 2 258 ? 41.788 71.206 24.300 1.00 10.30 247 LEU B N 1
ATOM 2495 C CA . LEU B 2 258 ? 43.075 70.767 23.705 1.00 11.24 247 LEU B CA 1
ATOM 2496 C C . LEU B 2 258 ? 43.331 69.282 23.835 1.00 10.28 247 LEU B C 1
ATOM 2497 O O . LEU B 2 258 ? 43.689 68.602 22.905 1.00 11.49 247 LEU B O 1
ATOM 2502 N N . ASN B 2 259 ? 43.105 68.739 25.062 1.00 12.85 248 ASN B N 1
ATOM 2503 C CA . ASN B 2 259 ? 43.464 67.334 25.382 1.00 13.59 248 ASN B CA 1
ATOM 2504 C C . ASN B 2 259 ? 42.234 66.462 25.539 1.00 14.15 248 ASN B C 1
ATOM 2505 O O . ASN B 2 259 ? 42.401 65.308 25.984 1.00 15.48 248 ASN B O 1
ATOM 2510 N N . GLU B 2 260 ? 41.100 66.880 24.985 1.00 12.04 249 GLU B N 1
ATOM 2511 C CA . GLU B 2 260 ? 39.917 65.979 24.920 1.00 12.83 249 GLU B CA 1
ATOM 2512 C C . GLU B 2 260 ? 39.804 65.264 23.585 1.00 13.08 249 GLU B C 1
ATOM 2513 O O . GLU B 2 260 ? 40.198 65.865 22.522 1.00 14.45 249 GLU B O 1
ATOM 2519 N N . THR B 2 261 ? 39.172 64.114 23.542 1.00 13.08 250 THR B N 1
ATOM 2520 C CA . THR B 2 261 ? 38.934 63.401 22.284 1.00 13.25 250 THR B CA 1
ATOM 2521 C C . THR B 2 261 ? 37.767 64.047 21.531 1.00 11.74 250 THR B C 1
ATOM 2522 O O . THR B 2 261 ? 36.892 64.679 22.142 1.00 12.80 250 THR B O 1
ATOM 2526 N N . MET B 2 262 ? 37.766 63.872 20.222 1.00 11.95 251 MET B N 1
ATOM 2527 C CA . MET B 2 262 ? 36.713 64.385 19.303 1.00 12.08 251 MET B CA 1
ATOM 2528 C C . MET B 2 262 ? 35.896 63.201 18.820 1.00 11.81 251 MET B C 1
ATOM 2529 O O . MET B 2 262 ? 36.460 62.259 18.322 1.00 12.47 251 MET B O 1
ATOM 2534 N N . LYS B 2 263 ? 34.588 63.402 18.789 1.00 11.58 252 LYS B N 1
ATOM 2535 C CA . LYS B 2 263 ? 33.701 62.533 18.000 1.00 12.33 252 LYS B CA 1
ATOM 2536 C C . LYS B 2 263 ? 33.908 62.793 16.507 1.00 12.53 252 LYS B C 1
ATOM 2537 O O . LYS B 2 263 ? 34.199 63.963 16.144 1.00 12.13 252 LYS B O 1
ATOM 2543 N N . PRO B 2 264 ? 33.746 61.826 15.590 1.00 12.30 253 PRO B N 1
ATOM 2544 C CA . PRO B 2 264 ? 33.227 60.487 15.925 1.00 13.47 253 PRO B CA 1
ATOM 2545 C C . PRO B 2 264 ? 34.305 59.462 16.299 1.00 15.88 253 PRO B C 1
ATOM 2546 O O . PRO B 2 264 ? 33.959 58.349 16.736 1.00 16.94 253 PRO B O 1
ATOM 2550 N N . TRP B 2 265 ? 35.568 59.815 16.148 1.00 13.92 254 TRP B N 1
ATOM 2551 C CA . TRP B 2 265 ? 36.667 58.822 16.241 1.00 13.76 254 TRP B CA 1
ATOM 2552 C C . TRP B 2 265 ? 36.909 58.468 17.712 1.00 14.63 254 TRP B C 1
ATOM 2553 O O . TRP B 2 265 ? 37.275 57.283 17.994 1.00 15.28 254 TRP B O 1
ATOM 2564 N N . ASN B 2 266 ? 36.774 59.419 18.607 1.00 14.07 255 ASN B N 1
ATOM 2565 C CA . ASN B 2 266 ? 36.875 59.243 20.077 1.00 14.86 255 ASN B CA 1
ATOM 2566 C C . ASN B 2 266 ? 38.265 58.758 20.485 1.00 17.43 255 ASN B C 1
ATOM 2567 O O . ASN B 2 266 ? 38.407 58.323 21.651 1.00 18.66 255 ASN B O 1
ATOM 2572 N N . ASP B 2 267 ? 39.296 58.926 19.667 1.00 15.27 256 ASP B N 1
ATOM 2573 C CA . ASP B 2 267 ? 40.656 58.412 20.032 1.00 15.86 256 ASP B CA 1
ATOM 2574 C C . ASP B 2 267 ? 41.744 59.398 19.578 1.00 16.32 256 ASP B C 1
ATOM 2575 O O . ASP B 2 267 ? 42.898 59.025 19.463 1.00 17.94 256 ASP B O 1
ATOM 2580 N N . VAL B 2 268 ? 41.350 60.652 19.346 1.00 14.06 257 VAL B N 1
ATOM 2581 C CA . VAL B 2 268 ? 42.274 61.690 18.848 1.00 13.43 257 VAL B CA 1
ATOM 2582 C C . VAL B 2 268 ? 41.827 63.007 19.452 1.00 12.02 257 VAL B C 1
ATOM 2583 O O . VAL B 2 268 ? 40.624 63.263 19.559 1.00 12.44 257 VAL B O 1
ATOM 2587 N N . ARG B 2 269 ? 42.778 63.847 19.799 1.00 11.38 258 ARG B N 1
ATOM 2588 C CA . ARG B 2 269 ? 42.559 65.121 20.469 1.00 10.78 258 ARG B CA 1
ATOM 2589 C C . ARG B 2 269 ? 43.031 66.265 19.561 1.00 11.05 258 ARG B C 1
ATOM 2590 O O . ARG B 2 269 ? 43.915 66.054 18.722 1.00 10.22 258 ARG B O 1
ATOM 2598 N N . PRO B 2 270 ? 42.544 67.491 19.752 1.00 9.96 259 PRO B N 1
ATOM 2599 C CA . PRO B 2 270 ? 43.150 68.614 19.028 1.00 9.97 259 PRO B CA 1
ATOM 2600 C C . PRO B 2 270 ? 44.663 68.656 19.151 1.00 10.76 259 PRO B C 1
ATOM 2601 O O . PRO B 2 270 ? 45.374 68.844 18.142 1.00 10.03 259 PRO B O 1
ATOM 2605 N N . ALA B 2 271 ? 45.183 68.340 20.339 1.00 10.53 260 ALA B N 1
ATOM 2606 C CA . ALA B 2 271 ? 46.651 68.337 20.559 1.00 10.89 260 ALA B CA 1
ATOM 2607 C C . ALA B 2 271 ? 47.347 67.417 19.565 1.00 11.71 260 ALA B C 1
ATOM 2608 O O . ALA B 2 271 ? 48.524 67.724 19.234 1.00 15.00 260 ALA B O 1
ATOM 2610 N N . ASP B 2 272 ? 46.776 66.328 19.166 1.00 10.40 261 ASP B N 1
ATOM 2611 C CA . ASP B 2 272 ? 47.402 65.337 18.274 1.00 11.82 261 ASP B CA 1
ATOM 2612 C C . ASP B 2 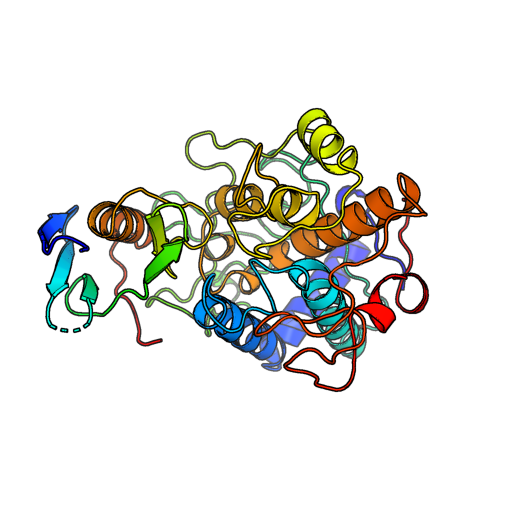272 ? 47.400 65.787 16.813 1.00 11.01 261 ASP B C 1
ATOM 2613 O O . ASP B 2 272 ? 47.982 65.086 16.000 1.00 12.55 261 ASP B O 1
ATOM 2618 N N . LEU B 2 273 ? 46.702 66.873 16.505 1.00 9.42 262 LEU B N 1
ATOM 2619 C CA . LEU B 2 273 ? 46.431 67.298 15.113 1.00 10.30 262 LEU B CA 1
ATOM 2620 C C . LEU B 2 273 ? 46.990 68.672 14.840 1.00 10.89 262 LEU B C 1
ATOM 2621 O O . LEU B 2 273 ? 46.830 69.146 13.721 1.00 12.37 262 LEU B O 1
ATOM 2626 N N . LEU B 2 274 ? 47.641 69.336 15.767 1.00 9.22 263 LEU B N 1
ATOM 2627 C CA . LEU B 2 274 ? 48.161 70.693 15.478 1.00 9.85 263 LEU B CA 1
ATOM 2628 C C . LEU B 2 274 ? 49.298 70.675 14.466 1.00 9.14 263 LEU B C 1
ATOM 2629 O O . LEU B 2 274 ? 49.411 71.636 13.688 1.00 10.72 263 LEU B O 1
ATOM 2634 N N . ASP B 2 275 ? 50.096 69.623 14.452 1.00 9.04 264 ASP B N 1
ATOM 2635 C CA . ASP B 2 275 ? 51.234 69.514 13.518 1.00 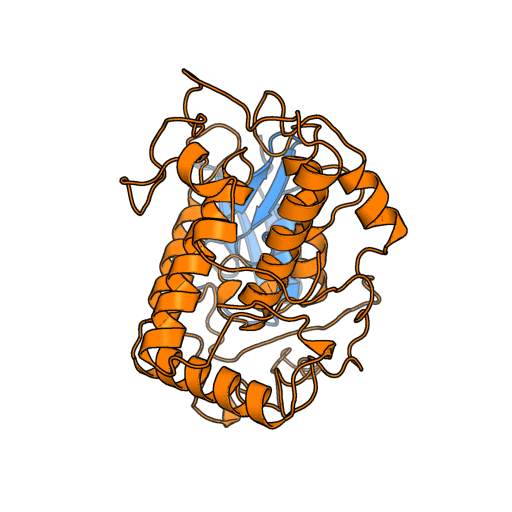10.23 264 ASP B CA 1
ATOM 2636 C C . ASP B 2 275 ? 50.815 68.614 12.356 1.00 10.52 264 ASP B C 1
ATOM 2637 O O . ASP B 2 275 ? 50.745 67.409 12.554 1.00 11.96 264 ASP B O 1
ATOM 2642 N N . HIS B 2 276 ? 50.584 69.171 11.177 1.00 10.24 265 HIS B N 1
ATOM 2643 C CA . HIS B 2 276 ? 50.116 68.316 10.064 1.00 10.88 265 HIS B CA 1
ATOM 2644 C C . HIS B 2 276 ? 51.205 67.376 9.535 1.00 10.75 265 HIS B C 1
ATOM 2645 O O . HIS B 2 276 ? 50.872 66.395 8.878 1.00 10.99 265 HIS B O 1
ATOM 2652 N N . THR B 2 277 ? 52.481 67.679 9.846 1.00 10.65 266 THR B N 1
ATOM 2653 C CA . THR B 2 277 ? 53.616 67.078 9.095 1.00 12.04 266 THR B CA 1
ATOM 2654 C C . THR B 2 277 ? 53.789 65.613 9.448 1.00 13.64 266 THR B C 1
ATOM 2655 O O . THR B 2 277 ? 54.415 64.944 8.639 1.00 15.10 266 THR B O 1
ATOM 2659 N N . ALA B 2 278 ? 53.169 65.134 10.516 1.00 15.62 267 ALA B N 1
ATOM 2660 C CA . ALA B 2 278 ? 53.092 63.711 10.882 1.00 19.09 267 ALA B CA 1
ATOM 2661 C C . ALA B 2 278 ? 52.242 62.964 9.853 1.00 19.04 267 ALA B C 1
ATOM 2662 O O . ALA B 2 278 ? 52.327 61.753 9.819 1.00 21.29 267 ALA B O 1
ATOM 2664 N N . HIS B 2 279 ? 51.433 63.662 9.040 1.00 14.05 268 HIS B N 1
ATOM 2665 C CA . HIS B 2 279 ? 50.407 63.031 8.166 1.00 13.97 268 HIS B CA 1
ATOM 2666 C C . HIS B 2 279 ? 50.638 63.374 6.694 1.00 11.74 268 HIS B C 1
ATOM 2667 O O . HIS B 2 279 ? 50.312 62.547 5.812 1.00 13.54 268 HIS B O 1
ATOM 2674 N N . TYR B 2 280 ? 51.110 64.578 6.393 1.00 10.07 269 TYR B N 1
ATOM 2675 C CA . TYR B 2 280 ? 51.335 65.027 5.014 1.00 9.27 269 TYR B CA 1
ATOM 2676 C C . TYR B 2 280 ? 52.180 66.278 5.111 1.00 9.20 269 TYR B C 1
ATOM 2677 O O . TYR B 2 280 ? 52.218 66.925 6.146 1.00 9.85 269 TYR B O 1
ATOM 2686 N N . THR B 2 281 ? 52.783 66.625 4.007 1.00 9.63 270 THR B N 1
ATOM 2687 C CA . THR B 2 281 ? 53.410 67.917 3.809 1.00 10.04 270 THR B CA 1
ATOM 2688 C C . THR B 2 281 ? 52.765 68.613 2.623 1.00 9.16 270 THR B C 1
ATOM 2689 O O . THR B 2 281 ? 52.014 67.969 1.879 1.00 10.41 270 THR B O 1
ATOM 2693 N N . PHE B 2 282 ? 53.050 69.881 2.474 1.00 9.22 271 PHE B N 1
ATOM 2694 C CA . PHE B 2 282 ? 52.582 70.673 1.321 1.00 9.56 271 PHE B CA 1
ATOM 2695 C C . PHE B 2 282 ? 53.685 70.788 0.279 1.00 10.80 271 PHE B C 1
ATOM 2696 O O . PHE B 2 282 ? 54.875 70.947 0.631 1.00 12.12 271 PHE B O 1
ATOM 2704 N N . ASP B 2 283 ? 53.297 70.861 -0.963 1.00 10.32 272 ASP B N 1
ATOM 2705 C CA . ASP B 2 283 ? 54.249 71.245 -2.043 1.00 13.76 272 ASP B CA 1
ATOM 2706 C C . ASP B 2 283 ? 55.095 72.462 -1.625 1.00 17.85 272 ASP B C 1
ATOM 2707 O O . ASP B 2 283 ? 56.347 72.409 -1.825 1.00 20.21 272 ASP B O 1
ATOM 2712 N N . THR B 2 284 ? 54.473 73.485 -1.086 1.00 20.22 273 THR B N 1
ATOM 2713 C CA . THR B 2 284 ? 55.053 74.701 -0.477 1.00 24.83 273 THR B CA 1
ATOM 2714 C C . THR B 2 284 ? 54.047 75.210 0.554 1.00 25.35 273 THR B C 1
ATOM 2715 O O . THR B 2 284 ? 52.829 75.012 0.327 1.00 25.76 273 THR B O 1
ATOM 2719 N N . VAL B 2 285 ? 54.524 75.903 1.583 1.00 30.67 274 VAL B N 1
ATOM 2720 C CA . VAL B 2 285 ? 53.705 76.629 2.599 1.00 36.35 274 VAL B CA 1
ATOM 2721 C C . VAL B 2 285 ? 54.146 78.102 2.573 1.00 38.29 274 VAL B C 1
ATOM 2722 O O . VAL B 2 285 ? 53.466 78.983 3.106 1.00 35.32 274 VAL B O 1
#

Nearest PDB structures (foldseek):
  6j2u-assembly1_B  TM=1.004E+00  e=4.085E-57  Streptomyces avermitilis
  3awt-assembly1_A  TM=9.987E-01  e=3.931E-50  Streptomyces castaneoglobisporus
  5z0m-assembly1_A  TM=9.980E-01  e=3.112E-49  Streptomyces castaneoglobisporus
  7ciy-assembly1_A  TM=9.978E-01  e=1.286E-48  Streptomyces castaneoglobisporus
  3ntm-assembly1_A  TM=9.287E-01  e=1.297E-25  Priestia megaterium

Radius of gyration: 19.46 Å; Cα contacts (8 Å, |Δi|>4): 718; chains: 2; bounding box: 53×39×49 Å

InterPro domains:
  IPR006311 Twin-arginine translocation pathway, signal sequence [PS51318] (1-32)
  IPR010928 Tyrosinase co-factor MelC1 [PF06236] (13-117)
  IPR023199 Copper chaperone GriE/MELC1 superfamily [G3DSA:3.30.1880.10] (41-110)

B-factor: mean 15.36, std 8.65, range [2.31, 59.83]

Solvent-accessible surface area: 13388 Å² total; per-residue (Å²): 109,51,139,85,27,82,52,111,43,120,67,15,120,0,17,3,101,69,154,90,53,10,0,33,1,75,46,71,73,1,36,26,18,92,6,94,114,30,18,21,2,2,5,1,20,6,4,62,54,44,77,66,8,104,32,4,0,91,36,0,6,83,33,0,94,53,9,69,6,40,113,122,73,71,0,74,30,0,44,84,21,76,74,73,53,22,128,90,5,11,79,1,0,26,27,0,9,176,58,31,127,0,19,106,12,0,75,39,1,26,58,29,3,40,47,6,44,11,108,20,85,20,6,0,6,3,0,0,0,0,3,0,0,7,1,50,2,0,6,64,0,6,103,18,0,41,93,62,19,113,73,9,24,0,1,5,0,20,0,8,59,27,57,49,51,204,16,52,0,9,31,88,79,0,0,0,13,44,18,97,114,140,24,3,55,1,94,55,16,28,0,2,22,87,60,61,67,0,64,1,77,31,87,11,8,46,17,66,33,0,10,0,57,18,16,24,95,68,112,103,0,0,54,144,74,52,5,68,57,0,8,60,62,60,58,4,3,72,69,67,42,9,7,42,0,62,5,0,0,0,19,1,1,6,31,100,58,51,34,1,2,1,53,0,0,15,7,0,6,5,8,0,15,2,0,4,0,0,0,0,0,0,0,0,0,0,2,0,11,2,6,26,1,1,6,34,3,43,82,116,34,117,81,31,46,8,46,10,91,51,73,25,107,71,7,12,1,39,82,71,71,0,99,59,41,90,113,16,88,0,35,63,1,45,86,22,76,85,75,5,60,20,60,95,92

CATH classification: 3.30.1880.10